Protein AF-A0A9P6NSR3-F1 (afdb_monomer_lite)

pLDDT: mean 84.62, std 8.76, range [47.09, 97.38]

Organism: NCBI:txid708437

Foldseek 3Di:
DDLVVVVVVLVVVLVPPPLPDLSLLVNLVVLVCVQADHQDDPVVVVVLVVVLVVLVVLLVVLVVLLVVCVVVVVDDQWDADPQRATAGPLSNLVSVLSNQLSVLSNVLSVVVVCSSVVNDGCQPSLLSVQLSCLSVLLSLLNVLVNLVVVVVVVVPDHDDPVRNVVVNVVSVCLSCVLNVLLNVLSVLLSVLSVVLCVQVVVLSVVSVVCSVVDDSVPDDSVVNCVSCVSNSVSSVSVVSSVVSVVSNVVSVVVSVVVSVVSVVVSVVVD

Structure (mmCIF, N/CA/C/O backbone):
data_AF-A0A9P6NSR3-F1
#
_entry.id   AF-A0A9P6NSR3-F1
#
loop_
_atom_site.group_PDB
_atom_site.id
_atom_site.type_symbol
_atom_site.label_atom_id
_atom_site.label_alt_id
_atom_site.label_comp_id
_atom_site.label_asym_id
_atom_site.label_entity_id
_atom_site.label_seq_id
_atom_site.pdbx_PDB_ins_code
_atom_site.Cartn_x
_atom_site.Cartn_y
_atom_site.Cartn_z
_atom_site.occupancy
_atom_site.B_iso_or_equiv
_atom_site.auth_seq_id
_atom_site.auth_comp_id
_atom_site.auth_asym_id
_atom_site.auth_atom_id
_atom_site.pdbx_PDB_model_num
ATOM 1 N N . MET A 1 1 ? 16.041 -11.369 -4.787 1.00 47.09 1 MET A N 1
ATOM 2 C CA . MET A 1 1 ? 16.722 -11.229 -6.087 1.00 47.09 1 MET A CA 1
ATOM 3 C C . MET A 1 1 ? 18.090 -10.627 -5.809 1.00 47.09 1 MET A C 1
ATOM 5 O O . MET A 1 1 ? 18.139 -9.583 -5.168 1.00 47.09 1 MET A O 1
ATOM 9 N N . SER A 1 2 ? 19.182 -11.332 -6.115 1.00 52.44 2 SER A N 1
ATOM 10 C CA . SER A 1 2 ? 20.540 -10.844 -5.821 1.00 52.44 2 SER A CA 1
ATOM 11 C C . SER A 1 2 ? 20.976 -9.807 -6.868 1.00 52.44 2 SER A C 1
ATOM 13 O O . SER A 1 2 ? 20.463 -9.785 -7.984 1.00 52.44 2 SER A O 1
ATOM 15 N N . THR A 1 3 ? 21.916 -8.931 -6.512 1.00 54.09 3 THR A N 1
ATOM 16 C CA . THR A 1 3 ? 22.527 -7.899 -7.383 1.00 54.09 3 THR A CA 1
ATOM 17 C C . THR A 1 3 ? 23.068 -8.479 -8.689 1.00 54.09 3 THR A C 1
ATOM 19 O O . THR A 1 3 ? 23.000 -7.837 -9.736 1.00 54.09 3 THR A O 1
ATOM 22 N N . ASN A 1 4 ? 23.591 -9.703 -8.614 1.00 59.94 4 ASN A N 1
ATOM 23 C CA . ASN A 1 4 ? 24.194 -10.397 -9.742 1.00 59.94 4 ASN A CA 1
ATOM 24 C C . ASN A 1 4 ? 23.135 -10.849 -10.756 1.00 59.94 4 ASN A C 1
ATOM 26 O O . ASN A 1 4 ? 23.349 -10.678 -11.947 1.00 59.94 4 ASN A O 1
ATOM 30 N N . ASP A 1 5 ? 21.952 -11.269 -10.303 1.00 67.88 5 ASP A N 1
ATOM 31 C CA . ASP A 1 5 ? 20.871 -11.776 -11.163 1.00 67.88 5 ASP A CA 1
ATOM 32 C C . ASP A 1 5 ? 20.266 -10.677 -12.066 1.00 67.88 5 ASP A C 1
ATOM 34 O O . ASP A 1 5 ? 20.095 -10.855 -13.271 1.00 67.88 5 ASP A O 1
ATOM 38 N N . LEU A 1 6 ? 20.024 -9.470 -11.530 1.00 65.88 6 LEU A N 1
ATOM 39 C CA . LEU A 1 6 ? 19.540 -8.342 -12.346 1.00 65.88 6 LEU A CA 1
ATOM 40 C C . LEU A 1 6 ? 20.601 -7.884 -13.362 1.00 65.88 6 LEU A C 1
ATOM 42 O O . LEU A 1 6 ? 20.291 -7.625 -14.526 1.00 65.88 6 LEU A O 1
ATOM 46 N N . ARG A 1 7 ? 21.862 -7.798 -12.929 1.00 68.25 7 ARG A N 1
ATOM 47 C CA . ARG A 1 7 ? 22.986 -7.418 -13.791 1.00 68.25 7 ARG A CA 1
ATOM 48 C C . ARG A 1 7 ? 23.185 -8.438 -14.915 1.00 68.25 7 ARG A C 1
ATOM 50 O O . ARG A 1 7 ? 23.346 -8.047 -16.068 1.00 68.25 7 ARG A O 1
ATOM 57 N N . GLU A 1 8 ? 23.130 -9.726 -14.602 1.00 75.88 8 GLU A N 1
ATOM 58 C CA . GLU A 1 8 ? 23.233 -10.826 -15.566 1.00 75.88 8 GLU A CA 1
ATOM 59 C C . GLU A 1 8 ? 22.063 -10.845 -16.552 1.00 75.88 8 GLU A C 1
ATOM 61 O O . GLU A 1 8 ? 22.271 -11.098 -17.740 1.00 75.88 8 GLU A O 1
ATOM 66 N N . ARG A 1 9 ? 20.847 -10.488 -16.122 1.00 71.19 9 ARG A N 1
ATOM 67 C CA . ARG A 1 9 ? 19.693 -10.308 -17.021 1.00 71.19 9 ARG A CA 1
ATOM 68 C C . ARG A 1 9 ? 19.894 -9.180 -18.027 1.00 71.19 9 ARG A C 1
ATOM 70 O O . ARG A 1 9 ? 19.634 -9.372 -19.210 1.00 71.19 9 ARG A O 1
ATOM 77 N N . VAL A 1 10 ? 20.397 -8.025 -17.594 1.00 70.12 10 VAL A N 1
ATOM 78 C CA . VAL A 1 10 ? 20.691 -6.912 -18.517 1.00 70.12 10 VAL A CA 1
ATOM 79 C C . VAL A 1 10 ? 21.822 -7.295 -19.479 1.00 70.12 10 VAL A C 1
ATOM 81 O O . VAL A 1 10 ? 21.732 -7.037 -20.677 1.00 70.12 10 VAL A O 1
ATOM 84 N N . ILE A 1 11 ? 22.859 -7.980 -18.985 1.00 74.62 11 ILE A N 1
ATOM 85 C CA . ILE A 1 11 ? 23.977 -8.461 -19.812 1.00 74.62 11 ILE A CA 1
ATOM 86 C C . ILE A 1 11 ? 23.540 -9.509 -20.830 1.00 74.62 11 ILE A C 1
ATOM 88 O O . ILE A 1 11 ? 23.928 -9.418 -21.993 1.00 74.62 11 ILE A O 1
ATOM 92 N N . SER A 1 12 ? 22.738 -10.488 -20.425 1.00 77.12 12 SER A N 1
ATOM 93 C CA . SER A 1 12 ? 22.209 -11.504 -21.338 1.00 77.12 12 SER A CA 1
ATOM 94 C C . SER A 1 12 ? 21.263 -10.896 -22.373 1.00 77.12 12 SER A C 1
ATOM 96 O O . SER A 1 12 ? 21.362 -11.248 -23.544 1.00 77.12 12 SER A O 1
ATOM 98 N N . PHE A 1 13 ? 20.428 -9.925 -21.991 1.00 76.62 13 PHE A N 1
ATOM 99 C CA . PHE A 1 13 ? 19.565 -9.206 -22.928 1.00 76.62 13 PHE A CA 1
ATOM 100 C C . PHE A 1 13 ? 20.374 -8.474 -24.006 1.00 76.62 13 PHE A C 1
ATOM 102 O O . PHE A 1 13 ? 20.151 -8.701 -25.191 1.00 76.62 13 PHE A O 1
ATOM 109 N N . VAL A 1 14 ? 21.367 -7.667 -23.613 1.00 75.94 14 VAL A N 1
ATOM 110 C CA . VAL A 1 14 ? 22.208 -6.900 -24.554 1.00 75.94 14 VAL A CA 1
ATOM 111 C C . VAL A 1 14 ? 23.056 -7.811 -25.449 1.00 75.94 14 VAL A C 1
ATOM 113 O O . VAL A 1 14 ? 23.356 -7.454 -26.588 1.00 75.94 14 VAL A O 1
ATOM 116 N N . LYS A 1 15 ? 23.452 -8.994 -24.962 1.00 76.06 15 LYS A N 1
ATOM 117 C CA . LYS A 1 15 ? 24.182 -9.996 -25.757 1.00 76.06 15 LYS A CA 1
ATOM 118 C C . LYS A 1 15 ? 23.307 -10.705 -26.791 1.00 76.06 15 LYS A C 1
ATOM 120 O O . LYS A 1 15 ? 23.828 -11.088 -27.831 1.00 76.06 15 LYS A O 1
ATOM 125 N N . ASN A 1 16 ? 22.012 -10.848 -26.523 1.00 81.50 16 ASN A N 1
ATOM 126 C CA . ASN A 1 16 ? 21.079 -11.608 -27.358 1.00 81.50 16 ASN A CA 1
ATOM 127 C C . ASN A 1 16 ? 20.204 -10.718 -28.258 1.00 81.50 16 ASN A C 1
ATOM 129 O O . ASN A 1 16 ? 19.174 -11.177 -28.754 1.00 81.50 16 ASN A O 1
ATOM 133 N N . ILE A 1 17 ? 20.574 -9.449 -28.467 1.00 77.62 17 ILE A N 1
ATOM 134 C CA . ILE A 1 17 ? 19.832 -8.571 -29.377 1.00 77.62 17 ILE A CA 1
ATOM 135 C C . ILE A 1 17 ? 20.005 -9.091 -30.816 1.00 77.62 17 ILE A C 1
ATOM 137 O O . ILE A 1 17 ? 21.145 -9.251 -31.261 1.00 77.62 17 ILE A O 1
ATOM 141 N N . PRO A 1 18 ? 18.909 -9.346 -31.559 1.00 73.81 18 PRO A N 1
ATOM 142 C CA . PRO A 1 18 ? 18.999 -9.811 -32.938 1.00 73.81 18 PRO A CA 1
ATOM 143 C C . PRO A 1 18 ? 19.738 -8.788 -33.804 1.00 73.81 18 PRO A C 1
ATOM 145 O O . PRO A 1 18 ? 19.449 -7.594 -33.752 1.00 73.81 18 PRO A O 1
ATOM 148 N N . SER A 1 19 ? 20.681 -9.265 -34.619 1.00 64.94 19 SER A N 1
ATOM 149 C CA . SER A 1 19 ? 21.605 -8.420 -35.392 1.00 64.94 19 SER A CA 1
ATOM 150 C C . SER A 1 19 ? 20.929 -7.541 -36.451 1.00 64.94 19 SER A C 1
ATOM 152 O O . SER A 1 19 ? 21.542 -6.590 -36.926 1.00 64.94 19 SER A O 1
ATOM 154 N N . GLU A 1 20 ? 19.681 -7.850 -36.809 1.00 67.31 20 GLU A N 1
ATOM 155 C CA . GLU A 1 20 ? 18.869 -7.113 -37.786 1.00 67.31 20 GLU A CA 1
ATOM 156 C C . GLU A 1 20 ? 18.097 -5.936 -37.165 1.00 67.31 20 GLU A C 1
ATOM 158 O O . GLU A 1 20 ? 17.656 -5.034 -37.878 1.00 67.31 20 GLU A O 1
ATOM 163 N N . ALA A 1 21 ? 17.928 -5.919 -35.838 1.00 77.06 21 ALA A N 1
ATOM 164 C CA . ALA A 1 21 ? 17.195 -4.872 -35.137 1.00 77.06 21 ALA A CA 1
ATOM 165 C C . ALA A 1 21 ? 18.140 -3.780 -34.627 1.00 77.06 21 ALA A C 1
ATOM 167 O O . ALA A 1 21 ? 19.247 -4.064 -34.178 1.00 77.06 21 ALA A O 1
ATOM 168 N N . ASN A 1 22 ? 17.675 -2.525 -34.621 1.00 82.06 22 ASN A N 1
ATOM 169 C CA . ASN A 1 22 ? 18.434 -1.413 -34.051 1.00 82.06 22 ASN A CA 1
ATOM 170 C C . ASN A 1 22 ? 18.620 -1.620 -32.533 1.00 82.06 22 ASN A C 1
ATOM 172 O O . ASN A 1 22 ? 17.654 -1.493 -31.772 1.00 82.06 22 ASN A O 1
ATOM 176 N N . PRO A 1 23 ? 19.845 -1.897 -32.064 1.00 81.75 23 PRO A N 1
ATOM 177 C CA . PRO A 1 23 ? 20.082 -2.316 -30.694 1.00 81.75 23 PRO A CA 1
ATOM 178 C C . PRO A 1 23 ? 19.933 -1.156 -29.700 1.00 81.75 23 PRO A C 1
ATOM 180 O O . PRO A 1 23 ? 19.570 -1.393 -28.549 1.00 81.75 23 PRO A O 1
ATOM 183 N N . TYR A 1 24 ? 20.101 0.097 -30.137 1.00 82.25 24 TYR A N 1
ATOM 184 C CA . TYR A 1 24 ? 19.824 1.276 -29.313 1.00 82.25 24 TYR A CA 1
ATOM 185 C C . TYR A 1 24 ? 18.322 1.443 -29.067 1.00 82.25 24 TYR A C 1
ATOM 187 O O . TYR A 1 24 ? 17.898 1.608 -27.925 1.00 82.25 24 TYR A O 1
ATOM 195 N N . LEU A 1 25 ? 17.508 1.311 -30.121 1.00 83.12 25 LEU A N 1
ATOM 196 C CA . LEU A 1 25 ? 16.048 1.403 -30.031 1.00 83.12 25 LEU A CA 1
ATOM 197 C C . LEU A 1 25 ? 15.462 0.259 -29.190 1.00 83.12 25 LEU A C 1
ATOM 199 O O . LEU A 1 25 ? 14.602 0.485 -28.341 1.00 83.12 25 LEU A O 1
ATOM 203 N N . VAL A 1 26 ? 15.945 -0.970 -29.400 1.00 84.25 26 VAL A N 1
ATOM 204 C CA . VAL A 1 26 ? 15.508 -2.157 -28.648 1.00 84.25 26 VAL A CA 1
ATOM 205 C C . VAL A 1 26 ? 15.865 -2.028 -27.167 1.00 84.25 26 VAL A C 1
ATOM 207 O O . VAL A 1 26 ? 15.036 -2.327 -26.311 1.00 84.25 26 VAL A O 1
ATOM 210 N N . THR A 1 27 ? 17.059 -1.522 -26.853 1.00 82.00 27 THR A N 1
ATOM 211 C CA . THR A 1 27 ? 17.487 -1.294 -25.466 1.00 82.00 27 THR A CA 1
ATOM 212 C C . THR A 1 27 ? 16.699 -0.160 -24.809 1.00 82.00 27 THR A C 1
ATOM 214 O O . THR A 1 27 ? 16.252 -0.310 -23.673 1.00 82.00 27 THR A O 1
ATOM 217 N N . ALA A 1 28 ? 16.457 0.949 -25.516 1.00 81.62 28 ALA A N 1
ATOM 218 C CA . ALA A 1 28 ? 15.632 2.048 -25.011 1.00 81.62 28 ALA A CA 1
ATOM 219 C C . ALA A 1 28 ? 14.195 1.590 -24.727 1.00 81.62 28 ALA A C 1
ATOM 221 O O . ALA A 1 28 ? 13.637 1.906 -23.675 1.00 81.62 28 ALA A O 1
ATOM 222 N N . LYS A 1 29 ? 13.617 0.791 -25.633 1.00 83.62 29 LYS A N 1
ATOM 223 C CA . LYS A 1 29 ? 12.291 0.197 -25.458 1.00 83.62 29 LYS A CA 1
ATOM 224 C C . LYS A 1 29 ? 12.258 -0.766 -24.274 1.00 83.62 29 LYS A C 1
ATOM 226 O O . LYS A 1 29 ? 11.358 -0.667 -23.455 1.00 83.62 29 LYS A O 1
ATOM 231 N N . PHE A 1 30 ? 13.266 -1.622 -24.124 1.00 81.75 30 PHE A N 1
ATOM 232 C CA . PHE A 1 30 ? 13.375 -2.510 -22.968 1.00 81.75 30 PHE A CA 1
ATOM 233 C C . PHE A 1 30 ? 13.411 -1.734 -21.645 1.00 81.75 30 PHE A C 1
ATOM 235 O O . PHE A 1 30 ? 12.664 -2.065 -20.732 1.00 81.75 30 PHE A O 1
ATOM 242 N N . LEU A 1 31 ? 14.220 -0.674 -21.541 1.00 79.50 31 LEU A N 1
ATOM 243 C CA . LEU A 1 31 ? 14.275 0.163 -20.335 1.00 79.50 31 LEU A CA 1
ATOM 244 C C . LEU A 1 31 ? 12.949 0.888 -20.067 1.00 79.50 31 LEU A C 1
ATOM 246 O O . LEU A 1 31 ? 12.512 0.954 -18.919 1.00 79.50 31 LEU A O 1
ATOM 250 N N . SER A 1 32 ? 12.290 1.377 -21.122 1.00 79.88 32 SER A N 1
ATOM 251 C CA . SER A 1 32 ? 10.944 1.953 -21.041 1.00 79.88 32 SER A CA 1
ATOM 252 C C . SER A 1 32 ? 9.936 0.943 -20.492 1.00 79.88 32 SER A C 1
ATOM 254 O O . SER A 1 32 ? 9.178 1.260 -19.578 1.00 79.88 32 SER A O 1
ATOM 256 N N . ASP A 1 33 ? 9.955 -0.281 -21.018 1.00 78.50 33 ASP A N 1
ATOM 257 C CA . ASP A 1 33 ? 9.039 -1.354 -20.635 1.00 78.50 33 ASP A CA 1
ATOM 258 C C . ASP A 1 33 ? 9.289 -1.838 -19.195 1.00 78.50 33 ASP A C 1
ATOM 260 O O . ASP A 1 33 ? 8.348 -2.258 -18.531 1.00 78.50 33 ASP A O 1
ATOM 264 N N . GLN A 1 34 ? 10.524 -1.753 -18.680 1.00 76.06 34 GLN A N 1
ATOM 265 C CA . GLN A 1 34 ? 10.827 -2.057 -17.270 1.00 76.06 34 GLN A CA 1
ATOM 266 C C . GLN A 1 34 ? 10.366 -0.955 -16.300 1.00 76.06 34 GLN A C 1
ATOM 268 O O . GLN A 1 34 ? 10.081 -1.242 -15.139 1.00 76.06 34 GLN A O 1
ATOM 273 N N . LEU A 1 35 ? 10.318 0.305 -16.749 1.00 73.81 35 LEU A N 1
ATOM 274 C CA . LEU A 1 35 ? 9.813 1.436 -15.958 1.00 73.81 35 LEU A CA 1
ATOM 275 C C . LEU A 1 35 ? 8.282 1.520 -15.961 1.00 73.81 35 LEU A C 1
ATOM 277 O O . LEU A 1 35 ? 7.688 2.066 -15.028 1.00 73.81 35 LEU A O 1
ATOM 281 N N . GLN A 1 36 ? 7.644 1.018 -17.017 1.00 72.19 36 GLN A N 1
ATOM 282 C CA . GLN A 1 36 ? 6.194 0.921 -17.116 1.00 72.19 36 GLN A CA 1
ATOM 283 C C . GLN A 1 36 ? 5.686 -0.333 -16.400 1.00 72.19 36 GLN A C 1
ATOM 285 O O . GLN A 1 36 ? 6.334 -1.376 -16.366 1.00 72.19 36 GLN A O 1
ATOM 290 N N . SER A 1 37 ? 4.492 -0.248 -15.809 1.00 65.62 37 SER A N 1
ATOM 291 C CA . SER A 1 37 ? 3.858 -1.437 -15.237 1.00 65.62 37 SER A CA 1
ATOM 292 C C . SER A 1 37 ? 3.581 -2.465 -16.340 1.00 65.62 37 SER A C 1
ATOM 294 O O . SER A 1 37 ? 3.038 -2.085 -17.382 1.00 65.62 37 SER A O 1
ATOM 296 N N . PRO A 1 38 ? 3.877 -3.760 -16.123 1.00 67.06 38 PRO A N 1
ATOM 297 C CA . PRO A 1 38 ? 3.586 -4.786 -17.112 1.00 67.06 38 PRO A CA 1
ATOM 298 C C . PRO A 1 38 ? 2.084 -4.801 -17.440 1.00 67.06 38 PRO A C 1
ATOM 300 O O . PRO A 1 38 ? 1.249 -4.581 -16.550 1.00 67.06 38 PRO A O 1
ATOM 303 N N . PRO A 1 39 ? 1.704 -5.064 -18.702 1.00 69.12 39 PRO A N 1
ATOM 304 C CA . PRO A 1 39 ? 0.305 -5.073 -19.098 1.00 69.12 39 PRO A CA 1
ATOM 305 C C . PRO A 1 39 ? -0.455 -6.156 -18.327 1.00 69.12 39 PRO A C 1
ATOM 307 O O . PRO A 1 39 ? -0.169 -7.347 -18.433 1.00 69.12 39 PRO A O 1
ATOM 310 N N . LEU A 1 40 ? -1.453 -5.734 -17.547 1.00 75.19 40 LEU A N 1
ATOM 311 C CA . LEU A 1 40 ? -2.296 -6.652 -16.785 1.00 75.19 40 LEU A CA 1
ATOM 312 C C . LEU A 1 40 ? -3.178 -7.497 -17.722 1.00 75.19 40 LEU A C 1
ATOM 314 O O . LEU A 1 40 ? -3.754 -6.963 -18.688 1.00 75.19 40 LEU A O 1
ATOM 318 N N . PRO A 1 41 ? -3.371 -8.794 -17.414 1.00 85.88 41 PRO A N 1
ATOM 319 C CA . PRO A 1 41 ? -4.264 -9.644 -18.186 1.00 85.88 41 PRO A CA 1
ATOM 320 C C . PRO A 1 41 ? -5.699 -9.094 -18.158 1.00 85.88 41 PRO A C 1
ATOM 322 O O . PRO A 1 41 ? -6.112 -8.402 -17.224 1.00 85.88 41 PRO A O 1
ATOM 325 N N . THR A 1 42 ? -6.480 -9.378 -19.202 1.00 85.56 42 THR A N 1
ATOM 326 C CA . THR A 1 42 ? -7.852 -8.857 -19.379 1.00 85.56 42 THR A CA 1
ATOM 327 C C . THR A 1 42 ? -8.761 -9.145 -18.186 1.00 85.56 42 THR A C 1
ATOM 329 O O . THR A 1 42 ? -9.502 -8.258 -17.768 1.00 85.56 42 THR A O 1
ATOM 332 N N . TRP A 1 43 ? -8.673 -10.340 -17.596 1.00 90.38 43 TRP A N 1
ATOM 333 C CA . TRP A 1 43 ? -9.461 -10.710 -16.416 1.00 90.38 43 TRP A CA 1
ATOM 334 C C . TRP A 1 43 ? -9.146 -9.812 -15.211 1.00 90.38 43 TRP A C 1
ATOM 336 O O . TRP A 1 43 ? -10.060 -9.337 -14.545 1.00 90.38 43 TRP A O 1
ATOM 346 N N . SER A 1 44 ? -7.869 -9.491 -14.979 1.00 87.88 44 SER A N 1
ATOM 347 C CA . SER A 1 44 ? -7.443 -8.636 -13.865 1.00 87.88 44 SER A CA 1
ATOM 348 C C . SER A 1 44 ? -7.995 -7.218 -14.019 1.00 87.88 44 SER A C 1
ATOM 350 O O . SER A 1 44 ? -8.411 -6.595 -13.043 1.00 87.88 44 SER A O 1
ATOM 352 N N . ARG A 1 45 ? -8.107 -6.732 -15.262 1.00 85.62 45 ARG A N 1
ATOM 353 C CA . ARG A 1 45 ? -8.730 -5.435 -15.560 1.00 85.62 45 ARG A CA 1
ATOM 354 C C . ARG A 1 45 ? -10.223 -5.418 -15.238 1.00 85.62 45 ARG A C 1
ATOM 356 O O . ARG A 1 45 ? -10.714 -4.415 -14.725 1.00 85.62 45 ARG A O 1
ATOM 363 N N . TRP A 1 46 ? -10.939 -6.504 -15.521 1.00 89.00 46 TRP A N 1
ATOM 364 C CA . TRP A 1 46 ? -12.349 -6.635 -15.147 1.00 89.00 46 TRP A CA 1
ATOM 365 C C . TRP A 1 46 ? -12.534 -6.685 -13.636 1.00 89.00 46 TRP A C 1
ATOM 367 O O . TRP A 1 46 ? -13.379 -5.959 -13.116 1.00 89.00 46 TRP A O 1
ATOM 377 N N . VAL A 1 47 ? -11.695 -7.452 -12.935 1.00 91.62 47 VAL A N 1
ATOM 378 C CA . VAL A 1 47 ? -11.690 -7.492 -11.468 1.00 91.62 47 VAL A CA 1
ATOM 379 C C . VAL A 1 47 ? -11.463 -6.093 -10.900 1.00 91.62 47 VAL A C 1
ATOM 381 O O . VAL A 1 47 ? -12.272 -5.638 -10.106 1.00 91.62 47 VAL A O 1
ATOM 384 N N . ALA A 1 48 ? -10.454 -5.355 -11.373 1.00 89.25 48 ALA A N 1
ATOM 385 C CA . ALA A 1 48 ? -10.177 -3.997 -10.897 1.00 89.25 48 ALA A CA 1
ATOM 386 C C . ALA A 1 48 ? -11.367 -3.035 -11.083 1.00 89.25 48 ALA A C 1
ATOM 388 O O . ALA A 1 48 ? -11.671 -2.249 -10.187 1.00 89.25 48 ALA A O 1
ATOM 389 N N . ARG A 1 49 ? -12.076 -3.112 -12.219 1.00 90.31 49 ARG A N 1
ATOM 390 C CA . ARG A 1 49 ? -13.287 -2.307 -12.472 1.00 90.31 49 ARG A CA 1
ATOM 391 C C . ARG A 1 49 ? -14.448 -2.702 -11.564 1.00 90.31 49 ARG A C 1
ATOM 393 O O . ARG A 1 49 ? -15.149 -1.828 -11.064 1.00 90.31 49 ARG A O 1
ATOM 400 N N . LEU A 1 50 ? -14.641 -4.000 -11.340 1.00 93.56 50 LEU A N 1
ATOM 401 C CA . LEU A 1 50 ? -15.667 -4.506 -10.432 1.00 93.56 50 LEU A CA 1
ATOM 402 C C . LEU A 1 50 ? -15.376 -4.071 -8.987 1.00 93.56 50 LEU A C 1
ATOM 404 O O . LEU A 1 50 ? -16.269 -3.606 -8.286 1.00 93.56 50 LEU A O 1
ATOM 408 N N . T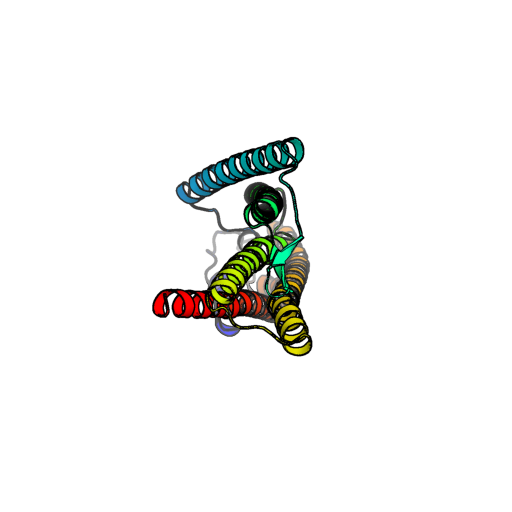HR A 1 51 ? -14.113 -4.150 -8.567 1.00 93.19 51 THR A N 1
ATOM 409 C CA . THR A 1 51 ? -13.648 -3.675 -7.261 1.00 93.19 51 THR A CA 1
ATOM 410 C C . THR A 1 51 ? -13.852 -2.167 -7.105 1.00 93.19 51 THR A C 1
ATOM 412 O O . THR A 1 51 ? -14.331 -1.731 -6.062 1.00 93.19 51 THR A O 1
ATOM 415 N N . LEU A 1 52 ? -13.564 -1.369 -8.142 1.00 93.75 52 LEU A N 1
ATOM 416 C CA . LEU A 1 52 ? -13.838 0.072 -8.145 1.00 93.75 52 LEU A CA 1
ATOM 417 C C . LEU A 1 52 ? -15.326 0.363 -7.923 1.00 93.75 52 LEU A C 1
ATOM 419 O O . LEU A 1 52 ? -15.671 1.181 -7.072 1.00 93.75 52 LEU A O 1
ATOM 423 N N . LEU A 1 53 ? -16.206 -0.329 -8.654 1.00 94.69 53 LEU A N 1
ATOM 424 C CA . LEU A 1 53 ? -17.652 -0.201 -8.473 1.00 94.69 53 LEU A CA 1
ATOM 425 C C . LEU A 1 53 ? -18.067 -0.569 -7.040 1.00 94.69 53 LEU A C 1
ATOM 427 O O . LEU A 1 53 ? -18.852 0.150 -6.427 1.00 94.69 53 LEU A O 1
ATOM 431 N N . GLY A 1 54 ? -17.490 -1.638 -6.485 1.00 95.75 54 GLY A N 1
ATOM 432 C CA . GLY A 1 54 ? -17.687 -2.029 -5.090 1.00 95.75 54 GLY A CA 1
ATOM 433 C C . GLY A 1 54 ? -17.309 -0.922 -4.102 1.00 95.75 54 GLY A C 1
ATOM 434 O O . GLY A 1 54 ? -18.094 -0.618 -3.208 1.00 95.75 54 GLY A O 1
ATOM 435 N N . PHE A 1 55 ? -16.161 -0.260 -4.285 1.00 95.19 55 PHE A N 1
ATOM 436 C CA . PHE A 1 55 ? -15.754 0.868 -3.436 1.00 95.19 55 PHE A CA 1
ATOM 437 C C . PHE A 1 55 ? -16.693 2.069 -3.541 1.00 95.19 55 PHE A C 1
ATOM 439 O O . PHE A 1 55 ? -16.992 2.693 -2.526 1.00 95.19 55 PHE A O 1
ATOM 446 N N . ILE A 1 56 ? -17.203 2.370 -4.736 1.00 95.75 56 ILE A N 1
ATOM 447 C CA . ILE A 1 56 ? -18.190 3.441 -4.930 1.00 95.75 56 ILE A CA 1
ATOM 448 C C . ILE A 1 56 ? -19.479 3.122 -4.161 1.00 95.75 56 ILE A C 1
ATOM 450 O O . ILE A 1 56 ? -19.997 3.973 -3.439 1.00 95.75 56 ILE A O 1
ATOM 454 N N . ILE A 1 57 ? -19.974 1.885 -4.262 1.00 96.50 57 ILE A N 1
ATOM 455 C CA . ILE A 1 57 ? -21.167 1.443 -3.527 1.00 96.50 57 ILE A CA 1
ATOM 456 C C . ILE A 1 57 ? -20.929 1.527 -2.015 1.00 96.50 57 ILE A C 1
ATOM 458 O O . ILE A 1 57 ? -21.747 2.116 -1.308 1.00 96.50 57 ILE A O 1
ATOM 462 N N . MET A 1 58 ? -19.802 1.003 -1.520 1.00 95.25 58 MET A N 1
ATOM 463 C CA . MET A 1 58 ? -19.459 1.056 -0.093 1.00 95.25 58 MET A CA 1
ATOM 464 C C . MET A 1 58 ? -19.350 2.493 0.423 1.00 95.25 58 MET A C 1
ATOM 466 O O . MET A 1 58 ? -19.818 2.777 1.523 1.00 95.25 58 MET A O 1
ATOM 470 N N . PHE A 1 59 ? -18.799 3.414 -0.372 1.00 96.69 59 PHE A N 1
ATOM 471 C CA . PHE A 1 59 ? -18.737 4.833 -0.028 1.00 96.69 59 PHE A CA 1
ATOM 472 C C . PHE A 1 59 ? -20.136 5.424 0.180 1.00 96.69 59 PHE A C 1
ATOM 474 O O . PHE A 1 59 ? -20.409 6.011 1.228 1.00 96.69 59 PHE A O 1
ATOM 481 N N . PHE A 1 60 ? -21.054 5.230 -0.773 1.00 97.38 60 PHE A N 1
ATOM 482 C CA . PHE A 1 60 ? -22.419 5.751 -0.648 1.00 97.38 60 PHE A CA 1
ATOM 483 C C . PHE A 1 60 ? -23.196 5.097 0.497 1.00 97.38 60 PHE A C 1
ATOM 485 O O . PHE A 1 60 ? -23.893 5.796 1.234 1.00 97.38 60 PHE A O 1
ATOM 492 N N . GLN A 1 61 ? -23.045 3.786 0.696 1.00 95.88 61 GLN A N 1
ATOM 493 C CA . GLN A 1 61 ? -23.660 3.073 1.819 1.00 95.88 61 GLN A CA 1
ATOM 494 C C . GLN A 1 61 ? -23.166 3.602 3.169 1.00 95.88 61 GLN A C 1
ATOM 496 O O . GLN A 1 61 ? -23.970 3.826 4.074 1.00 95.88 61 GLN A O 1
ATOM 501 N N . ALA A 1 62 ? -21.862 3.845 3.302 1.00 95.12 62 ALA A N 1
ATOM 502 C CA . ALA A 1 62 ? -21.273 4.377 4.523 1.00 95.12 62 ALA A CA 1
ATOM 503 C C . ALA A 1 62 ? -21.702 5.832 4.787 1.00 95.12 62 ALA A C 1
ATOM 505 O O . ALA A 1 62 ? -22.075 6.163 5.913 1.00 95.12 62 ALA A O 1
ATOM 506 N N . CYS A 1 63 ? -21.742 6.677 3.750 1.00 95.12 63 CYS A N 1
ATOM 507 C CA . CYS A 1 63 ? -22.288 8.035 3.832 1.00 95.12 63 CYS A CA 1
ATOM 508 C C . CYS A 1 63 ? -23.757 8.034 4.273 1.00 95.12 63 CYS A C 1
ATOM 510 O O . CYS A 1 63 ? -24.136 8.802 5.157 1.00 95.12 63 CYS A O 1
ATOM 512 N N . TYR A 1 64 ? -24.578 7.149 3.701 1.00 95.06 64 TYR A N 1
ATOM 513 C CA . TYR A 1 64 ? -25.984 7.011 4.076 1.00 95.06 64 TYR A CA 1
ATOM 514 C C . TYR A 1 64 ? -26.152 6.548 5.530 1.00 95.06 64 TYR A C 1
ATOM 516 O O . TYR A 1 64 ? -26.931 7.138 6.277 1.00 95.06 64 TYR A O 1
ATOM 524 N N . LEU A 1 65 ? -25.383 5.545 5.968 1.00 92.81 65 LEU A N 1
ATOM 525 C CA . LEU A 1 65 ? -25.375 5.089 7.363 1.00 92.81 65 LEU A CA 1
ATOM 526 C C . LEU A 1 65 ? -25.022 6.218 8.336 1.00 92.81 65 LEU A C 1
ATOM 528 O O . LEU A 1 65 ? -25.679 6.372 9.369 1.00 92.81 65 LEU A O 1
ATOM 532 N N . LEU A 1 66 ? -24.005 7.014 8.002 1.00 91.44 66 LEU A N 1
ATOM 533 C CA . LEU A 1 66 ? -23.590 8.153 8.813 1.00 91.44 66 LEU A CA 1
ATOM 534 C C . LEU A 1 66 ? -24.688 9.226 8.858 1.00 91.44 66 LEU A C 1
ATOM 536 O O . LEU A 1 66 ? -25.037 9.697 9.940 1.00 91.44 66 LEU A O 1
ATOM 540 N N . TYR A 1 67 ? -25.282 9.556 7.708 1.00 92.50 67 TYR A N 1
ATOM 541 C CA . TYR A 1 67 ? -26.391 10.506 7.594 1.00 92.50 67 TYR A CA 1
ATOM 542 C C . TYR A 1 67 ? -27.587 10.107 8.467 1.00 92.50 67 TYR A C 1
ATOM 544 O O . TYR A 1 67 ? -28.063 10.913 9.269 1.00 92.50 67 TYR A O 1
ATOM 552 N N . VAL A 1 68 ? -28.036 8.849 8.375 1.00 92.00 68 VAL A N 1
ATOM 553 C CA . VAL A 1 68 ? -29.143 8.336 9.197 1.00 92.00 68 VAL A CA 1
ATOM 554 C C . VAL A 1 68 ? -28.804 8.456 10.682 1.00 92.00 68 VAL A C 1
ATOM 556 O O . VAL A 1 68 ? -29.614 8.972 11.446 1.00 92.00 68 VAL A O 1
ATOM 559 N N . ARG A 1 69 ? -27.595 8.060 11.099 1.00 87.69 69 ARG A N 1
ATOM 560 C CA . ARG A 1 69 ? -27.181 8.106 12.513 1.00 87.69 69 ARG A CA 1
ATOM 561 C C . ARG A 1 69 ? -27.083 9.512 13.089 1.00 87.69 69 ARG A C 1
ATOM 563 O O . ARG A 1 69 ? -27.420 9.706 14.261 1.00 87.69 69 ARG A O 1
ATOM 570 N N . ILE A 1 70 ? -26.621 10.470 12.288 1.00 87.75 70 ILE A N 1
ATOM 571 C CA . ILE A 1 70 ? -26.593 11.887 12.663 1.00 87.75 70 ILE A CA 1
ATOM 572 C C . ILE A 1 70 ? -28.027 12.379 12.876 1.00 87.75 70 ILE A C 1
ATOM 574 O O . ILE A 1 70 ? -28.330 12.948 13.926 1.00 87.75 70 ILE A O 1
ATOM 578 N N . ASN A 1 71 ? -28.932 12.080 11.942 1.00 89.31 71 ASN A N 1
ATOM 579 C CA . ASN A 1 71 ? -30.327 12.516 12.023 1.00 89.31 71 ASN A CA 1
ATOM 580 C C . ASN A 1 71 ? -31.093 11.877 13.184 1.00 89.31 71 ASN A C 1
ATOM 582 O O . ASN A 1 71 ? -31.890 12.544 13.839 1.00 89.31 71 ASN A O 1
ATOM 586 N N . THR A 1 72 ? -30.827 10.609 13.497 1.00 88.25 72 THR A N 1
ATOM 587 C CA . THR A 1 72 ? -31.463 9.917 14.626 1.00 88.25 72 THR A CA 1
ATOM 588 C C . THR A 1 72 ? -30.792 10.215 15.974 1.00 88.25 72 THR A C 1
ATOM 590 O O . THR A 1 72 ? -31.135 9.581 16.967 1.00 88.25 72 THR A O 1
ATOM 593 N N . LYS A 1 73 ? -29.814 11.137 16.038 1.00 79.56 73 LYS A N 1
ATOM 594 C CA . LYS A 1 73 ? -29.036 11.488 17.250 1.00 79.56 73 LYS A CA 1
ATOM 595 C C . LYS A 1 73 ? -28.368 10.290 17.948 1.00 79.56 73 LYS A C 1
ATOM 597 O O . LYS A 1 73 ? -28.037 10.354 19.132 1.00 79.56 73 LYS A O 1
ATOM 602 N N . HIS A 1 74 ? -28.131 9.205 17.211 1.00 74.62 74 HIS A N 1
ATOM 603 C CA . HIS A 1 74 ? -27.463 8.000 17.717 1.00 74.62 74 HIS A CA 1
ATOM 604 C C . HIS A 1 74 ? -25.947 8.029 17.490 1.00 74.62 74 HIS A C 1
ATOM 606 O O . HIS A 1 74 ? -25.256 7.065 17.805 1.00 74.62 74 HIS A O 1
ATOM 612 N N . PHE A 1 75 ? -25.413 9.131 16.965 1.00 73.38 75 PHE A N 1
ATOM 613 C CA . PHE A 1 75 ? -23.985 9.283 16.741 1.00 73.38 75 PHE A CA 1
ATOM 614 C C . PHE A 1 75 ? -23.259 9.684 18.033 1.00 73.38 75 PHE A C 1
ATOM 616 O O . PHE A 1 75 ? -23.365 10.820 18.496 1.00 73.38 75 PHE A O 1
ATOM 623 N N . ARG A 1 76 ? -22.517 8.744 18.627 1.00 76.00 76 ARG A N 1
ATOM 624 C CA . ARG A 1 76 ? -21.628 8.992 19.772 1.00 76.00 76 ARG A CA 1
ATOM 625 C C . ARG A 1 76 ? -20.269 8.369 19.494 1.00 76.00 76 ARG A C 1
ATOM 627 O O . ARG A 1 76 ? -20.118 7.167 19.616 1.00 76.00 76 ARG A O 1
ATOM 634 N N . PHE A 1 77 ? -19.279 9.185 19.150 1.00 72.38 77 PHE A N 1
ATOM 635 C CA . PHE A 1 77 ? -17.935 8.701 18.818 1.00 72.38 77 PHE A CA 1
ATOM 636 C C . PHE A 1 77 ? -17.250 7.948 19.960 1.00 72.38 77 PHE A C 1
ATOM 638 O O . PHE A 1 77 ? -16.732 6.849 19.775 1.00 72.38 77 PHE A O 1
ATOM 645 N N . PHE A 1 78 ? -17.251 8.570 21.138 1.00 81.06 78 PHE A N 1
ATOM 646 C CA . PHE A 1 78 ? -16.595 8.068 22.332 1.00 81.06 78 PHE A CA 1
ATOM 647 C C . PHE A 1 78 ? -17.640 7.898 23.422 1.00 81.06 78 PHE A C 1
ATOM 649 O O . PHE A 1 78 ? -18.418 8.807 23.719 1.00 81.06 78 PHE A O 1
ATOM 656 N N . THR A 1 79 ? -17.645 6.723 24.027 1.00 79.81 79 THR A N 1
ATOM 657 C CA . THR A 1 79 ? -18.444 6.402 25.204 1.00 79.81 79 THR A CA 1
ATOM 658 C C . THR A 1 79 ? -17.536 5.796 26.262 1.00 79.81 79 THR A C 1
ATOM 660 O O . THR A 1 79 ? -16.433 5.349 25.961 1.00 79.81 79 THR A O 1
ATOM 663 N N . TRP A 1 80 ? -17.968 5.822 27.515 1.00 82.06 80 TRP A N 1
ATOM 664 C CA . TRP A 1 80 ? -17.272 5.139 28.598 1.00 82.06 80 TRP A CA 1
ATOM 665 C C . TRP A 1 80 ? -18.113 3.945 29.016 1.00 82.06 80 TRP A C 1
ATOM 667 O O . TRP A 1 80 ? -19.318 4.087 29.230 1.00 82.06 80 TRP A O 1
ATOM 677 N N . ASN A 1 81 ? -17.484 2.780 29.126 1.00 83.06 81 ASN A N 1
ATOM 678 C CA . ASN A 1 81 ? -18.155 1.600 29.657 1.00 83.06 81 ASN A CA 1
ATOM 679 C C . ASN A 1 81 ? -18.323 1.716 31.189 1.00 83.06 81 ASN A C 1
ATOM 681 O O . ASN A 1 81 ? -17.675 2.549 31.827 1.00 83.06 81 ASN A O 1
ATOM 685 N N . SER A 1 82 ? -19.133 0.850 31.803 1.00 79.44 82 SER A N 1
ATOM 686 C CA . SER A 1 82 ? -19.317 0.732 33.261 1.00 79.44 82 SER A CA 1
ATOM 687 C C . SER A 1 82 ? -17.995 0.576 34.023 1.00 79.44 82 SER A C 1
ATOM 689 O O . SER A 1 82 ? -17.850 1.057 35.144 1.00 79.44 82 SER A O 1
ATOM 691 N N . LEU A 1 83 ? -16.995 -0.026 33.377 1.00 80.69 83 LEU A N 1
ATOM 692 C CA . LEU A 1 83 ? -15.639 -0.185 33.892 1.00 80.69 83 LEU A CA 1
ATOM 693 C C . LEU A 1 83 ? -14.749 1.047 33.700 1.00 80.69 83 LEU A C 1
ATOM 695 O O . LEU A 1 83 ? -13.584 1.004 34.066 1.00 80.69 83 LEU A O 1
ATOM 699 N N . GLY A 1 84 ? -15.236 2.150 33.129 1.00 81.69 84 GLY A N 1
ATOM 700 C CA . GLY A 1 84 ? -14.430 3.334 32.805 1.00 81.69 84 GLY A CA 1
ATOM 701 C C . GLY A 1 84 ? -13.372 3.091 31.721 1.00 81.69 84 GLY A C 1
ATOM 702 O O . GLY A 1 84 ? -12.360 3.788 31.690 1.00 81.69 84 GLY A O 1
ATOM 703 N N . LEU A 1 85 ? -13.583 2.093 30.860 1.00 84.69 85 LEU A N 1
ATOM 704 C CA . LEU A 1 85 ? -12.799 1.876 29.643 1.00 84.69 85 LEU A CA 1
ATOM 705 C C . LEU A 1 85 ? -13.381 2.713 28.501 1.00 84.69 85 LEU A C 1
ATOM 707 O O . LEU A 1 85 ? -14.598 2.916 28.443 1.00 84.69 85 LEU A O 1
ATOM 711 N N . LEU A 1 86 ? -12.514 3.196 27.610 1.00 84.81 86 LEU A N 1
ATOM 712 C CA . LEU A 1 86 ? -12.942 3.919 26.416 1.00 84.81 86 LEU A CA 1
ATOM 713 C C . LEU A 1 86 ? -13.694 2.947 25.503 1.00 84.81 86 LEU A C 1
ATOM 715 O O . LEU A 1 86 ? -13.162 1.904 25.172 1.00 84.81 86 LEU A O 1
ATOM 719 N N . GLN A 1 87 ? -14.904 3.255 25.066 1.00 84.38 87 GLN A N 1
ATOM 720 C CA . GLN A 1 87 ? -15.674 2.420 24.149 1.00 84.38 87 GLN A CA 1
ATOM 721 C C . GLN A 1 87 ? -16.043 3.241 22.917 1.00 84.38 87 GLN A C 1
ATOM 723 O O . GLN A 1 87 ? -16.709 4.274 23.009 1.00 84.38 87 GLN A O 1
ATOM 728 N N . LEU A 1 88 ? -15.587 2.776 21.757 1.00 84.62 88 LEU A N 1
ATOM 729 C CA . LEU A 1 88 ? -15.860 3.403 20.471 1.00 84.62 88 LEU A CA 1
ATOM 730 C C . LEU A 1 88 ? -17.165 2.855 19.890 1.00 84.62 88 LEU A C 1
ATOM 732 O O . LEU A 1 88 ? -17.431 1.653 19.964 1.00 84.62 88 LEU A O 1
ATOM 736 N N . ASP A 1 89 ? -17.974 3.727 19.293 1.00 85.69 89 ASP A N 1
ATOM 737 C CA . ASP A 1 89 ? -19.135 3.298 18.512 1.00 85.69 89 ASP A CA 1
ATOM 738 C C . ASP A 1 89 ? -18.661 2.654 17.207 1.00 85.69 89 ASP A C 1
ATOM 740 O O . ASP A 1 89 ? -18.337 3.337 16.234 1.00 85.69 89 ASP A O 1
ATOM 744 N N . VAL A 1 90 ? -18.621 1.320 17.210 1.00 85.88 90 VAL A N 1
ATOM 745 C CA . VAL A 1 90 ? -18.165 0.476 16.095 1.00 85.88 90 VAL A CA 1
ATOM 746 C C . VAL A 1 90 ? -18.822 0.913 14.794 1.00 85.88 90 VAL A C 1
ATOM 748 O O . VAL A 1 90 ? -18.153 1.130 13.796 1.00 85.88 90 VAL A O 1
ATOM 751 N N . SER A 1 91 ? -20.133 1.101 14.775 1.00 86.19 91 SER A N 1
ATOM 752 C CA . SER A 1 91 ? -20.813 1.421 13.523 1.00 86.19 91 SER A CA 1
ATOM 753 C C . SER A 1 91 ? -20.500 2.835 13.018 1.00 86.19 91 SER A C 1
ATOM 755 O O . SER A 1 91 ? -20.409 3.027 11.808 1.00 86.19 91 SER A O 1
ATOM 757 N N . GLY A 1 92 ? -20.319 3.818 13.909 1.00 88.12 92 GLY A N 1
ATOM 758 C CA . GLY A 1 92 ? -19.930 5.182 13.536 1.00 88.12 92 GLY A CA 1
ATOM 759 C C . GLY A 1 92 ? -18.492 5.255 13.021 1.00 88.12 92 GLY A C 1
ATOM 760 O O . GLY A 1 92 ? -18.253 5.747 11.917 1.00 88.12 92 GLY A O 1
ATOM 761 N N . VAL A 1 93 ? -17.545 4.698 13.782 1.00 88.62 93 VAL A N 1
ATOM 762 C CA . VAL A 1 93 ? -16.130 4.637 13.385 1.00 88.62 93 VAL A CA 1
ATOM 763 C C . VAL A 1 93 ? -15.956 3.779 12.131 1.00 88.62 93 VAL A C 1
ATOM 765 O O . VAL A 1 93 ? -15.230 4.166 11.223 1.00 88.62 93 VAL A O 1
ATOM 768 N N . GLY A 1 94 ? -16.689 2.671 12.020 1.00 89.94 94 GLY A N 1
ATOM 769 C CA . GLY A 1 94 ? -16.676 1.802 10.847 1.00 89.94 94 GLY A CA 1
ATOM 770 C C . GLY A 1 94 ? -17.166 2.515 9.594 1.00 89.94 94 GLY A C 1
ATOM 771 O O . GLY A 1 94 ? -16.495 2.461 8.568 1.00 89.94 94 GLY A O 1
ATOM 772 N N . ALA A 1 95 ? -18.283 3.250 9.674 1.00 91.75 95 ALA A N 1
ATOM 773 C CA . ALA A 1 95 ? -18.772 4.055 8.553 1.00 91.75 95 ALA A CA 1
ATOM 774 C C . ALA A 1 95 ? -17.719 5.073 8.087 1.00 91.75 95 ALA A C 1
ATOM 776 O O . ALA A 1 95 ? -17.456 5.190 6.892 1.00 91.75 95 ALA A O 1
ATOM 777 N N . MET A 1 96 ? -17.047 5.757 9.012 1.00 91.81 96 MET A N 1
ATOM 778 C CA . MET A 1 96 ? -15.966 6.676 8.653 1.00 91.81 96 MET A CA 1
ATOM 779 C C . MET A 1 96 ? -14.753 5.982 8.045 1.00 91.81 96 MET A C 1
ATOM 781 O O . MET A 1 96 ? -14.212 6.477 7.059 1.00 91.81 96 MET A O 1
ATOM 785 N N . SER A 1 97 ? -14.329 4.847 8.601 1.00 92.25 97 SER A N 1
ATOM 786 C CA . SER A 1 97 ? -13.228 4.060 8.048 1.00 92.25 97 SER A CA 1
ATOM 787 C C . SER A 1 97 ? -13.555 3.578 6.638 1.00 92.25 97 SER A C 1
ATOM 789 O O . SER A 1 97 ? -12.692 3.641 5.765 1.00 92.25 97 SER A O 1
ATOM 791 N N . TYR A 1 98 ? -14.804 3.180 6.368 1.00 93.81 98 TYR A N 1
ATOM 792 C CA . TYR A 1 98 ? -15.252 2.832 5.019 1.00 93.81 98 TYR A CA 1
ATOM 793 C C . TYR A 1 98 ? -15.247 4.032 4.072 1.00 93.81 98 TYR A C 1
ATOM 795 O O . TYR A 1 98 ? -14.790 3.882 2.940 1.00 93.81 98 TYR A O 1
ATOM 803 N N . ILE A 1 99 ? -15.687 5.215 4.509 1.00 95.62 99 ILE A N 1
ATOM 804 C CA . ILE A 1 99 ? -15.610 6.449 3.706 1.00 95.62 99 ILE A CA 1
ATOM 805 C C . ILE A 1 99 ? -14.148 6.777 3.381 1.00 95.62 99 ILE A C 1
ATOM 807 O O . ILE A 1 99 ? -13.802 6.969 2.212 1.00 95.62 99 ILE A O 1
ATOM 811 N N . ALA A 1 100 ? -13.280 6.799 4.394 1.00 94.62 100 ALA A N 1
ATOM 812 C CA . ALA A 1 100 ? -11.868 7.134 4.247 1.00 94.62 100 ALA A CA 1
ATOM 813 C C . ALA A 1 100 ? -11.145 6.129 3.339 1.00 94.62 100 ALA A C 1
ATOM 815 O O . ALA A 1 100 ? -10.522 6.523 2.352 1.00 94.62 100 ALA A O 1
ATOM 816 N N . TYR A 1 101 ? -11.282 4.828 3.612 1.00 94.38 101 TYR A N 1
ATOM 817 C CA . TYR A 1 101 ? -10.636 3.786 2.818 1.00 94.38 101 TYR A CA 1
ATOM 818 C C . TYR A 1 101 ? -11.162 3.751 1.384 1.00 94.38 101 TYR A C 1
ATOM 820 O O . TYR A 1 101 ? -10.362 3.713 0.454 1.00 94.38 101 TYR A O 1
ATOM 828 N N . SER A 1 102 ? -12.484 3.815 1.184 1.00 95.31 102 SER A N 1
ATOM 829 C CA . SER A 1 102 ? -13.067 3.778 -0.164 1.00 95.31 102 SER A CA 1
ATOM 830 C C . SER A 1 102 ? -12.620 4.980 -0.993 1.00 95.31 102 SER A C 1
ATOM 832 O O . SER A 1 102 ? -12.289 4.810 -2.160 1.00 95.31 102 SER A O 1
ATOM 834 N N . THR A 1 103 ? -12.518 6.172 -0.392 1.00 94.81 103 THR A N 1
ATOM 835 C CA . THR A 1 103 ? -11.995 7.368 -1.075 1.00 94.81 103 THR A CA 1
ATOM 836 C C . THR A 1 103 ? -10.562 7.145 -1.554 1.00 94.81 103 THR A C 1
ATOM 838 O O . THR A 1 103 ? -10.263 7.327 -2.734 1.00 94.81 103 THR A O 1
ATOM 841 N N . VAL A 1 104 ? -9.677 6.689 -0.662 1.00 94.62 104 VAL A N 1
ATOM 842 C CA . VAL A 1 104 ? -8.270 6.430 -1.003 1.0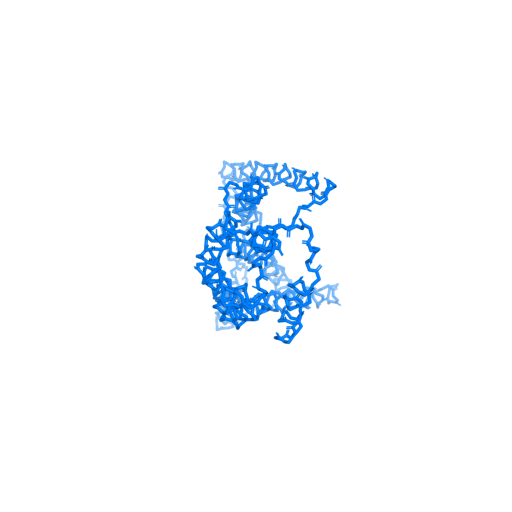0 94.62 104 VAL A CA 1
ATOM 843 C C . VAL A 1 104 ? -8.143 5.302 -2.034 1.00 94.62 104 VAL A C 1
ATOM 845 O O . VAL A 1 104 ? -7.348 5.410 -2.964 1.00 94.62 104 VAL A O 1
ATOM 848 N N . ALA A 1 105 ? -8.946 4.243 -1.922 1.00 93.69 105 ALA A N 1
ATOM 849 C CA . ALA A 1 105 ? -8.938 3.115 -2.850 1.00 93.69 105 ALA A CA 1
ATOM 850 C C . ALA A 1 105 ? -9.449 3.490 -4.252 1.00 93.69 105 ALA A C 1
ATOM 852 O O . ALA A 1 105 ? -8.889 3.032 -5.247 1.00 93.69 105 ALA A O 1
ATOM 853 N N . ILE A 1 106 ? -10.472 4.348 -4.349 1.00 94.12 106 ILE A N 1
ATOM 854 C CA . ILE A 1 106 ? -10.951 4.900 -5.625 1.00 94.12 106 ILE A CA 1
ATOM 855 C C . ILE A 1 106 ? -9.840 5.717 -6.293 1.00 94.12 106 ILE A C 1
ATOM 857 O O . ILE A 1 106 ? -9.579 5.527 -7.480 1.00 94.12 106 ILE A O 1
ATOM 861 N N . ILE A 1 107 ? -9.156 6.578 -5.532 1.00 92.69 107 ILE A N 1
ATOM 862 C CA . ILE A 1 107 ? -8.033 7.387 -6.031 1.00 92.69 107 ILE A CA 1
ATOM 863 C C . ILE A 1 107 ? -6.881 6.487 -6.509 1.00 92.69 107 ILE A C 1
ATOM 865 O O . ILE A 1 107 ? -6.374 6.675 -7.612 1.00 92.69 107 ILE A O 1
ATOM 869 N N . ASP A 1 108 ? -6.503 5.472 -5.727 1.00 91.69 108 ASP A N 1
ATOM 870 C CA . ASP A 1 108 ? -5.469 4.487 -6.084 1.00 91.69 108 ASP A CA 1
ATOM 871 C C . ASP A 1 108 ? -5.799 3.738 -7.382 1.00 91.69 108 ASP A C 1
ATOM 873 O O . ASP A 1 108 ? -4.957 3.631 -8.275 1.00 91.69 108 ASP A O 1
ATOM 877 N N . LEU A 1 109 ? -7.037 3.261 -7.530 1.00 91.06 109 LEU A N 1
ATOM 878 C CA . LEU A 1 109 ? -7.480 2.573 -8.744 1.00 91.06 109 LEU A CA 1
ATOM 879 C C . LEU A 1 109 ? -7.541 3.513 -9.954 1.00 91.06 109 LEU A C 1
ATOM 881 O O . LEU A 1 109 ? -7.198 3.096 -11.063 1.00 91.06 109 LEU A O 1
ATOM 885 N N . ALA A 1 110 ? -7.932 4.774 -9.754 1.00 88.94 110 ALA A N 1
ATOM 886 C CA . ALA A 1 110 ? -7.911 5.787 -10.803 1.00 88.94 110 ALA A CA 1
ATOM 887 C C . ALA A 1 110 ? -6.477 6.068 -11.280 1.00 88.94 110 ALA A C 1
ATOM 889 O O . ALA A 1 110 ? -6.233 6.063 -12.488 1.00 88.94 110 ALA A O 1
ATOM 890 N N . PHE A 1 111 ? -5.516 6.217 -10.360 1.00 89.06 111 PHE A N 1
ATOM 891 C CA . PHE A 1 111 ? -4.099 6.368 -10.708 1.00 89.06 111 PHE A CA 1
ATOM 892 C C . PHE A 1 111 ? -3.541 5.138 -11.426 1.00 89.06 111 PHE A C 1
ATOM 894 O O . PHE A 1 111 ? -2.860 5.269 -12.438 1.00 89.06 111 PHE A O 1
ATOM 901 N N . LYS A 1 112 ? -3.876 3.924 -10.983 1.00 87.38 112 LYS A N 1
ATOM 902 C CA . LYS A 1 112 ? -3.461 2.700 -11.688 1.00 87.38 112 LYS A CA 1
ATOM 903 C C . LYS A 1 112 ? -3.983 2.647 -13.121 1.00 87.38 112 LYS A C 1
ATOM 905 O O . LYS A 1 112 ? -3.279 2.182 -14.016 1.00 87.38 112 LYS A O 1
ATOM 910 N N . GLU A 1 113 ? -5.199 3.129 -13.366 1.00 86.69 113 GLU A N 1
ATOM 911 C CA . GLU A 1 113 ? -5.763 3.201 -14.714 1.00 86.69 113 GLU A CA 1
ATOM 912 C C . GLU A 1 113 ? -5.046 4.246 -15.586 1.00 86.69 113 GLU A C 1
ATOM 914 O O . GLU A 1 113 ? -4.781 3.956 -16.755 1.00 86.69 113 GLU A O 1
ATOM 919 N N . THR A 1 114 ? -4.684 5.419 -15.051 1.00 85.56 114 THR A N 1
ATOM 920 C CA . THR A 1 114 ? -3.925 6.438 -15.805 1.00 85.56 114 THR A CA 1
ATOM 921 C C . THR A 1 114 ? -2.487 6.000 -16.077 1.00 85.56 114 THR A C 1
ATOM 923 O O . THR A 1 114 ? -1.998 6.189 -17.195 1.00 85.56 114 THR A O 1
ATOM 926 N N . ILE A 1 115 ? -1.841 5.332 -15.117 1.00 86.06 115 ILE A N 1
ATOM 927 C CA . ILE A 1 115 ? -0.515 4.718 -15.285 1.00 86.06 115 ILE A CA 1
ATOM 928 C C . ILE A 1 115 ? -0.556 3.656 -16.379 1.00 86.06 115 ILE A C 1
ATOM 930 O O . ILE A 1 115 ? 0.276 3.653 -17.283 1.00 86.06 115 ILE A O 1
ATOM 934 N N . ARG A 1 116 ? -1.579 2.793 -16.378 1.00 81.56 116 ARG A N 1
ATOM 935 C CA . ARG A 1 116 ? -1.735 1.758 -17.411 1.00 81.56 116 ARG A CA 1
ATOM 936 C C . ARG A 1 116 ? -1.951 2.337 -18.811 1.00 81.56 116 ARG A C 1
ATOM 938 O O . ARG A 1 116 ? -1.623 1.685 -19.796 1.00 81.56 116 ARG A O 1
ATOM 945 N N . ARG A 1 117 ? -2.529 3.535 -18.920 1.00 81.50 117 ARG A N 1
ATOM 946 C CA . ARG A 1 117 ? -2.683 4.253 -20.198 1.00 81.50 117 ARG A CA 1
ATOM 947 C C . ARG A 1 117 ? -1.399 4.961 -20.644 1.00 81.50 117 ARG A C 1
ATOM 949 O O . ARG A 1 117 ? -1.414 5.591 -21.695 1.00 81.50 117 ARG A O 1
ATOM 956 N N . GLY A 1 118 ? -0.323 4.890 -19.858 1.00 77.69 118 GLY A N 1
ATOM 957 C CA . GLY A 1 118 ? 0.933 5.594 -20.117 1.00 77.69 118 GLY A CA 1
ATOM 958 C C . GLY A 1 118 ? 0.843 7.106 -19.902 1.00 77.69 118 GLY A C 1
ATOM 959 O O . GLY A 1 118 ? 1.725 7.834 -20.343 1.00 77.69 118 GLY A O 1
ATOM 960 N N . GLN A 1 119 ? -0.223 7.595 -19.257 1.00 77.94 119 GLN A N 1
ATOM 961 C CA . GLN A 1 119 ? -0.436 9.031 -19.043 1.00 77.94 119 GLN A CA 1
ATOM 962 C C . GLN A 1 119 ? 0.335 9.558 -17.831 1.00 77.94 119 GLN A C 1
ATOM 964 O O . GLN A 1 119 ? 0.679 10.733 -17.795 1.00 77.94 119 GLN A O 1
ATOM 969 N N . HIS A 1 120 ? 0.551 8.706 -16.830 1.00 77.19 120 HIS A N 1
ATOM 970 C CA . HIS A 1 120 ? 1.266 9.020 -15.597 1.00 77.19 120 HIS A CA 1
ATOM 971 C C . HIS A 1 120 ? 2.253 7.894 -15.288 1.00 77.19 120 HIS A C 1
ATOM 973 O O . HIS A 1 120 ? 2.095 6.768 -15.756 1.00 77.19 120 HIS A O 1
ATOM 979 N N . ASP A 1 121 ? 3.282 8.193 -14.510 1.00 80.75 121 ASP A N 1
ATOM 980 C CA . ASP A 1 121 ? 4.234 7.199 -14.026 1.00 80.75 121 ASP A CA 1
ATOM 981 C C . ASP A 1 121 ? 3.891 6.735 -12.598 1.00 80.75 121 ASP A C 1
ATOM 983 O O . ASP A 1 121 ? 2.950 7.239 -11.991 1.00 80.75 121 ASP A O 1
ATOM 987 N N . GLN A 1 122 ? 4.644 5.780 -12.041 1.00 82.81 122 GLN A N 1
ATOM 988 C CA . GLN A 1 122 ? 4.317 5.185 -10.733 1.00 82.81 122 GLN A CA 1
ATOM 989 C C . GLN A 1 122 ? 4.703 6.065 -9.528 1.00 82.81 122 GLN A C 1
ATOM 991 O O . GLN A 1 122 ? 4.549 5.639 -8.381 1.00 82.81 122 GLN A O 1
ATOM 996 N N . THR A 1 123 ? 5.200 7.288 -9.752 1.00 84.69 123 THR A N 1
ATOM 997 C CA . THR A 1 123 ? 5.538 8.215 -8.662 1.00 84.69 123 THR A CA 1
ATOM 998 C C . THR A 1 123 ? 4.302 8.509 -7.816 1.00 84.69 123 THR A C 1
ATOM 1000 O O . THR A 1 123 ? 3.253 8.895 -8.324 1.00 84.69 123 THR A O 1
ATOM 1003 N N . GLY A 1 124 ? 4.421 8.333 -6.504 1.00 83.88 124 GLY A N 1
ATOM 1004 C CA . GLY A 1 124 ? 3.343 8.551 -5.540 1.00 83.88 124 GLY A CA 1
ATOM 1005 C C . GLY A 1 124 ? 2.352 7.390 -5.437 1.00 83.88 124 GLY A C 1
ATOM 1006 O O . GLY A 1 124 ? 1.837 7.149 -4.346 1.00 83.88 124 GLY A O 1
ATOM 1007 N N . GLU A 1 125 ? 2.139 6.616 -6.507 1.00 88.19 125 GLU A N 1
ATOM 1008 C CA . GLU A 1 125 ? 1.277 5.426 -6.470 1.00 88.19 125 GLU A CA 1
ATOM 1009 C C . GLU A 1 125 ? 1.840 4.365 -5.526 1.00 88.19 125 GLU A C 1
ATOM 1011 O O . GLU A 1 125 ? 1.095 3.841 -4.705 1.00 88.19 125 GLU A O 1
ATOM 1016 N N . LEU A 1 126 ? 3.157 4.132 -5.540 1.00 87.56 126 LEU A N 1
ATOM 1017 C CA . LEU A 1 126 ? 3.801 3.180 -4.626 1.00 87.56 126 LEU A CA 1
ATOM 1018 C C . LEU A 1 126 ? 3.573 3.543 -3.153 1.00 87.56 126 LEU A C 1
ATOM 1020 O O . LEU A 1 126 ? 3.326 2.669 -2.321 1.00 87.56 126 LEU A O 1
ATOM 1024 N N . PHE A 1 127 ? 3.627 4.838 -2.835 1.00 90.62 127 PHE A N 1
ATOM 1025 C CA . PHE A 1 127 ? 3.349 5.342 -1.493 1.00 90.62 127 PHE A CA 1
ATOM 1026 C C . PHE A 1 127 ? 1.870 5.170 -1.126 1.00 90.62 127 PHE A C 1
ATOM 1028 O O . PHE A 1 127 ? 1.553 4.619 -0.070 1.00 90.62 127 PHE A O 1
ATOM 1035 N N . LEU A 1 128 ? 0.965 5.586 -2.016 1.00 90.81 128 LEU A N 1
ATOM 1036 C CA . LEU A 1 128 ? -0.480 5.497 -1.809 1.00 90.81 128 LEU A CA 1
ATOM 1037 C C . LEU A 1 128 ? -0.943 4.042 -1.642 1.00 90.81 128 LEU A C 1
ATOM 1039 O O . LEU A 1 128 ? -1.719 3.729 -0.736 1.00 90.81 128 LEU A O 1
ATOM 1043 N N . ASN A 1 129 ? -0.422 3.146 -2.481 1.00 88.56 129 ASN A N 1
ATOM 1044 C CA . ASN A 1 129 ? -0.730 1.724 -2.467 1.00 88.56 129 ASN A CA 1
ATOM 1045 C C . ASN A 1 129 ? -0.295 1.059 -1.158 1.00 88.56 129 ASN A C 1
ATOM 1047 O O . ASN A 1 129 ? -0.982 0.153 -0.692 1.00 88.56 129 ASN A O 1
ATOM 1051 N N . GLY A 1 130 ? 0.798 1.527 -0.554 1.00 88.50 130 GLY A N 1
ATOM 1052 C CA . GLY A 1 130 ? 1.218 1.105 0.774 1.00 88.50 130 GLY A CA 1
ATOM 1053 C C . GLY A 1 130 ? 0.326 1.654 1.875 1.00 88.50 130 GLY A C 1
ATOM 1054 O O . GLY A 1 130 ? -0.310 0.897 2.597 1.00 88.50 130 GLY A O 1
ATOM 1055 N N . VAL A 1 131 ? 0.239 2.978 1.983 1.00 90.31 131 VAL A N 1
ATOM 1056 C CA . VAL A 1 131 ? -0.342 3.664 3.149 1.00 90.31 131 VAL A CA 1
ATOM 1057 C C . VAL A 1 131 ? -1.856 3.481 3.276 1.00 90.31 131 VAL A C 1
ATOM 1059 O O . VAL A 1 131 ? -2.378 3.497 4.390 1.00 90.31 131 VAL A O 1
ATOM 1062 N N . LYS A 1 132 ? -2.589 3.239 2.182 1.00 91.62 132 LYS A N 1
ATOM 1063 C CA . LYS A 1 132 ? -4.057 3.088 2.237 1.00 91.62 132 LYS A CA 1
ATOM 1064 C C . LYS A 1 132 ? -4.533 1.994 3.193 1.00 91.62 132 LYS A C 1
ATOM 1066 O O . LYS A 1 132 ? -5.602 2.122 3.788 1.00 91.62 132 LYS A O 1
ATOM 1071 N N . TYR A 1 133 ? -3.752 0.926 3.366 1.00 90.75 133 TYR A N 1
ATOM 1072 C CA . TYR A 1 133 ? -4.138 -0.192 4.226 1.00 90.75 133 TYR A CA 1
ATOM 1073 C C . TYR A 1 133 ? -4.034 0.138 5.715 1.00 90.75 133 TYR A C 1
ATOM 1075 O O . TYR A 1 133 ? -4.647 -0.568 6.508 1.00 90.75 133 TYR A O 1
ATOM 1083 N N . ILE A 1 134 ? -3.350 1.226 6.101 1.00 92.31 134 ILE A N 1
ATOM 1084 C CA . ILE A 1 134 ? -3.331 1.706 7.493 1.00 92.31 134 ILE A CA 1
ATOM 1085 C C . ILE A 1 134 ? -4.761 1.975 7.988 1.00 92.31 134 ILE A C 1
ATOM 1087 O O . ILE A 1 134 ? -5.084 1.647 9.118 1.00 92.31 134 ILE A O 1
ATOM 1091 N N . ILE A 1 135 ? -5.664 2.462 7.130 1.00 92.38 135 ILE A N 1
ATOM 1092 C CA . ILE A 1 135 ? -7.059 2.739 7.521 1.00 92.38 135 ILE A CA 1
ATOM 1093 C C . ILE A 1 135 ? -7.795 1.452 7.927 1.00 92.38 135 ILE A C 1
ATOM 1095 O O . ILE A 1 135 ? -8.489 1.423 8.943 1.00 92.38 135 ILE A O 1
ATOM 1099 N N . ILE A 1 136 ? -7.634 0.375 7.149 1.00 89.75 136 ILE A N 1
ATOM 1100 C CA . ILE A 1 136 ? -8.198 -0.943 7.491 1.00 89.75 136 ILE A CA 1
ATOM 1101 C C . ILE A 1 136 ? -7.544 -1.474 8.765 1.00 89.75 136 ILE A C 1
ATOM 1103 O O . ILE A 1 136 ? -8.208 -2.065 9.611 1.00 89.75 136 ILE A O 1
ATOM 1107 N N . LEU A 1 137 ? -6.240 -1.260 8.885 1.00 89.38 137 LEU A N 1
ATOM 1108 C CA . LEU A 1 137 ? -5.438 -1.725 9.996 1.00 89.38 137 LEU A CA 1
ATOM 1109 C C . LEU A 1 137 ? -5.922 -1.136 11.333 1.00 89.38 137 LEU A C 1
ATOM 1111 O O . LEU A 1 137 ? -6.219 -1.889 12.258 1.00 89.38 137 LEU A O 1
ATOM 1115 N N . GLU A 1 138 ? -6.097 0.186 11.397 1.00 88.88 138 GLU A N 1
ATOM 1116 C CA . GLU A 1 138 ? -6.667 0.883 12.559 1.00 88.88 138 GLU A CA 1
ATOM 1117 C C . GLU A 1 138 ? -8.093 0.410 12.856 1.00 88.88 138 GLU A C 1
ATOM 1119 O O . GLU A 1 138 ? -8.477 0.208 14.008 1.00 88.88 138 GLU A O 1
ATOM 1124 N N . TRP A 1 139 ? -8.889 0.181 11.809 1.00 89.56 139 TRP A N 1
ATOM 1125 C CA . TRP A 1 139 ? -10.257 -0.301 11.963 1.00 89.56 139 TRP A CA 1
ATOM 1126 C C . TRP A 1 139 ? -10.330 -1.676 12.644 1.00 89.56 139 TRP A C 1
ATOM 1128 O O . TRP A 1 139 ? -11.149 -1.879 13.545 1.00 89.56 139 TRP A O 1
ATOM 1138 N N . LEU A 1 140 ? -9.450 -2.608 12.270 1.00 89.12 140 LEU A N 1
ATOM 1139 C CA . LEU A 1 140 ? -9.371 -3.928 12.904 1.00 89.12 140 LEU A CA 1
ATOM 1140 C C . LEU A 1 140 ? -9.034 -3.828 14.399 1.00 89.12 140 LEU A C 1
ATOM 1142 O O . LEU A 1 140 ? -9.591 -4.585 15.197 1.00 89.12 140 LEU A O 1
ATOM 1146 N N . TRP A 1 141 ? -8.193 -2.871 14.796 1.00 87.38 141 TRP A N 1
ATOM 1147 C CA . TRP A 1 141 ? -7.883 -2.634 16.210 1.00 87.38 141 TRP A CA 1
ATOM 1148 C C . TRP A 1 141 ? -9.033 -2.057 16.999 1.00 87.38 141 TRP A C 1
ATOM 1150 O O . TRP A 1 141 ? -9.299 -2.518 18.109 1.00 87.38 141 TRP A O 1
ATOM 1160 N N . VAL A 1 142 ? -9.747 -1.090 16.429 1.00 87.38 142 VAL A N 1
ATOM 1161 C CA . VAL A 1 142 ? -10.955 -0.546 17.054 1.00 87.38 142 VAL A CA 1
ATOM 1162 C C . VAL A 1 142 ? -11.969 -1.661 17.310 1.00 87.38 142 VAL A C 1
ATOM 1164 O O . VAL A 1 142 ? -12.553 -1.730 18.393 1.00 87.38 142 VAL A O 1
ATOM 1167 N N . PHE A 1 143 ? -12.153 -2.565 16.346 1.00 86.94 143 PHE A N 1
ATOM 1168 C CA . PHE A 1 143 ? -13.058 -3.700 16.500 1.00 86.94 143 PHE A CA 1
ATOM 1169 C C . PHE A 1 143 ? -12.614 -4.655 17.617 1.00 86.94 143 PHE A C 1
ATOM 1171 O O . PHE A 1 143 ? -13.412 -4.991 18.496 1.00 86.94 143 PHE A O 1
ATOM 1178 N N . LEU A 1 144 ? -11.336 -5.044 17.619 1.00 87.00 144 LEU A N 1
ATOM 1179 C CA . LEU A 1 144 ? -10.729 -5.866 18.669 1.00 87.00 144 LEU A CA 1
ATOM 1180 C C . LEU A 1 144 ? -10.905 -5.258 20.060 1.00 87.00 144 LEU A C 1
ATOM 1182 O O . LEU A 1 144 ? -11.265 -5.942 21.018 1.00 87.00 144 LEU A O 1
ATOM 1186 N N . TRP A 1 145 ? -10.681 -3.956 20.170 1.00 87.25 145 TRP A N 1
ATOM 1187 C CA . TRP A 1 145 ? -10.799 -3.242 21.426 1.00 87.25 145 TRP A CA 1
ATOM 1188 C C . TRP A 1 145 ? -12.221 -3.248 21.980 1.00 87.25 145 TRP A C 1
ATOM 1190 O O . TRP A 1 145 ? -12.429 -3.498 23.169 1.00 87.25 145 TRP A O 1
ATOM 1200 N N . VAL A 1 146 ? -13.219 -3.014 21.125 1.00 85.94 146 VAL A N 1
ATOM 1201 C CA . VAL A 1 146 ? -14.618 -3.059 21.560 1.00 85.94 146 VAL A CA 1
ATOM 1202 C C . VAL A 1 146 ? -14.989 -4.459 22.045 1.00 85.94 146 VAL A C 1
ATOM 1204 O O . VAL A 1 146 ? -15.666 -4.578 23.067 1.00 85.94 146 VAL A O 1
ATOM 1207 N N . ARG A 1 147 ? -14.494 -5.514 21.388 1.00 84.38 147 ARG A N 1
ATOM 1208 C CA . ARG A 1 147 ? -14.660 -6.899 21.859 1.00 84.38 147 ARG A CA 1
ATOM 1209 C C . ARG A 1 147 ? -14.018 -7.119 23.229 1.00 84.38 147 ARG A C 1
ATOM 1211 O O . ARG A 1 147 ? -14.683 -7.624 24.130 1.00 84.38 147 ARG A O 1
ATOM 1218 N N . ALA A 1 148 ? -12.785 -6.658 23.428 1.00 83.44 148 ALA A N 1
ATOM 1219 C CA . ALA A 1 148 ? -12.108 -6.744 24.723 1.00 83.44 148 ALA A CA 1
ATOM 1220 C C . ALA A 1 148 ? -12.879 -6.003 25.833 1.00 83.44 148 ALA A C 1
ATOM 1222 O O . ALA A 1 148 ? -13.031 -6.517 26.940 1.00 83.44 148 ALA A O 1
ATOM 1223 N N . CYS A 1 149 ? -13.435 -4.825 25.532 1.00 83.00 149 CYS A N 1
ATOM 1224 C CA . CYS A 1 149 ? -14.283 -4.069 26.456 1.00 83.00 149 CYS A CA 1
ATOM 1225 C C . CYS A 1 149 ? -15.583 -4.798 26.815 1.00 83.00 149 CYS A C 1
ATOM 1227 O O . CYS A 1 149 ? -16.020 -4.721 27.965 1.00 83.00 149 CYS A O 1
ATOM 1229 N N . GLN A 1 150 ? -16.203 -5.492 25.858 1.00 82.88 150 GLN A N 1
ATOM 1230 C CA . GLN A 1 150 ? -17.398 -6.306 26.100 1.00 82.88 150 GLN A CA 1
ATOM 1231 C C . GLN A 1 150 ? -17.080 -7.495 27.013 1.00 82.88 150 GLN A C 1
ATOM 1233 O O . GLN A 1 150 ? -17.778 -7.695 28.005 1.00 82.88 150 GLN A O 1
ATOM 1238 N N . LEU A 1 151 ? -15.990 -8.218 26.747 1.00 80.56 151 LEU A N 1
ATOM 1239 C CA . LEU A 1 151 ? -15.544 -9.339 27.579 1.00 80.56 151 LEU A CA 1
ATOM 1240 C C . LEU A 1 151 ? -15.180 -8.891 29.006 1.00 80.56 151 LEU A C 1
ATOM 1242 O O . LEU A 1 151 ? -15.583 -9.508 29.993 1.00 80.56 151 LEU A O 1
ATOM 1246 N N . ALA A 1 152 ? -14.479 -7.762 29.136 1.00 80.56 152 ALA A N 1
ATOM 1247 C CA . ALA A 1 152 ? -14.175 -7.171 30.436 1.00 80.56 152 ALA A CA 1
ATOM 1248 C C . ALA A 1 152 ? -15.457 -6.808 31.208 1.00 80.56 152 ALA A C 1
ATOM 1250 O O . ALA A 1 152 ? -15.555 -7.064 32.404 1.00 80.56 152 ALA A O 1
ATOM 1251 N N . ALA A 1 153 ? -16.475 -6.260 30.536 1.00 79.31 153 ALA A N 1
ATOM 1252 C CA . ALA A 1 153 ? -17.750 -5.931 31.178 1.00 79.31 153 ALA A CA 1
ATOM 1253 C C . ALA A 1 153 ? -18.477 -7.169 31.727 1.00 79.31 153 ALA A C 1
ATOM 1255 O O . ALA A 1 153 ? -19.109 -7.094 32.782 1.00 79.31 153 ALA A O 1
ATOM 1256 N N . LEU A 1 154 ? -18.373 -8.305 31.031 1.00 81.19 154 LEU A N 1
ATOM 1257 C CA . LEU A 1 154 ? -18.988 -9.570 31.440 1.00 81.19 154 LEU A CA 1
ATOM 1258 C C . LEU A 1 154 ? -18.311 -10.190 32.667 1.00 81.19 154 LEU A C 1
ATOM 1260 O O . LEU A 1 154 ? -18.985 -10.819 33.480 1.00 81.19 154 LEU A O 1
ATOM 1264 N N . THR A 1 155 ? -17.009 -9.964 32.858 1.00 77.25 155 THR A N 1
ATOM 1265 C CA . THR A 1 155 ? -16.240 -10.549 33.972 1.00 77.25 155 THR A CA 1
ATOM 1266 C C . THR A 1 155 ? -16.497 -9.887 35.337 1.00 77.25 155 THR A C 1
ATOM 1268 O O . THR A 1 155 ? -15.926 -10.319 36.334 1.00 77.25 155 THR A O 1
ATOM 1271 N N . LYS A 1 156 ? -17.398 -8.890 35.429 1.00 66.62 156 LYS A N 1
ATOM 1272 C CA . LYS A 1 156 ? -17.904 -8.244 36.670 1.00 66.62 156 LYS A CA 1
ATOM 1273 C C . LYS A 1 156 ? -16.841 -7.732 37.668 1.00 66.62 156 LYS A C 1
ATOM 1275 O O . LYS A 1 156 ? -17.191 -7.351 38.783 1.00 66.62 156 LYS A O 1
ATOM 1280 N N . GLY A 1 157 ? -15.564 -7.677 37.294 1.00 69.31 157 GLY A N 1
ATOM 1281 C CA . GLY A 1 157 ? -14.482 -7.184 38.147 1.00 69.31 157 GLY A CA 1
ATOM 1282 C C . GLY A 1 157 ? -14.391 -5.657 38.156 1.00 69.31 157 GLY A C 1
ATOM 1283 O O . GLY A 1 157 ? -14.576 -5.006 37.133 1.00 69.31 157 GLY A O 1
ATOM 1284 N N . THR A 1 158 ? -14.060 -5.056 39.298 1.00 77.69 158 THR A N 1
ATOM 1285 C CA . THR A 1 158 ? -13.768 -3.617 39.378 1.00 77.69 158 THR A CA 1
ATOM 1286 C C . THR A 1 158 ? -12.306 -3.349 39.032 1.00 77.69 158 THR A C 1
ATOM 1288 O O . THR A 1 158 ? -11.410 -3.796 39.747 1.00 77.69 158 THR A O 1
ATOM 1291 N N . LEU A 1 159 ? -12.042 -2.574 37.976 1.00 81.56 159 LEU A N 1
ATOM 1292 C CA . LEU A 1 159 ? -10.685 -2.118 37.670 1.00 81.56 159 LEU A CA 1
ATOM 1293 C C . LEU A 1 159 ? -10.303 -0.881 38.489 1.00 81.56 159 LEU A C 1
ATOM 1295 O O . LEU A 1 159 ? -11.054 0.096 38.575 1.00 81.56 159 LEU A O 1
ATOM 1299 N N . THR A 1 160 ? -9.080 -0.878 39.024 1.00 86.38 160 THR A N 1
ATOM 1300 C CA . THR A 1 160 ? -8.520 0.310 39.680 1.00 86.38 160 THR A CA 1
ATOM 1301 C C . THR A 1 160 ? -8.347 1.461 38.681 1.00 86.38 160 THR A C 1
ATOM 1303 O O . THR A 1 160 ? -8.236 1.263 37.469 1.00 86.38 160 THR A O 1
ATOM 1306 N N . ARG A 1 161 ? -8.294 2.709 39.166 1.00 86.19 161 ARG A N 1
ATOM 1307 C CA . ARG A 1 161 ? -8.043 3.886 38.309 1.00 86.19 161 ARG A CA 1
ATOM 1308 C C . ARG A 1 161 ? -6.717 3.781 37.544 1.00 86.19 161 ARG A C 1
ATOM 1310 O O . ARG A 1 161 ? -6.688 4.127 36.367 1.00 86.19 161 ARG A O 1
ATOM 1317 N N . ALA A 1 162 ? -5.667 3.276 38.193 1.00 86.69 162 ALA A N 1
ATOM 1318 C CA . ALA A 1 162 ? -4.364 3.076 37.567 1.00 86.69 162 ALA A CA 1
ATOM 1319 C C . ALA A 1 162 ? -4.442 2.038 36.438 1.00 86.69 162 ALA A C 1
ATOM 1321 O O . ALA A 1 162 ? -4.027 2.328 35.320 1.00 86.69 162 ALA A O 1
ATOM 1322 N N . SER A 1 163 ? -5.071 0.884 36.689 1.00 85.44 163 SER A N 1
ATOM 1323 C CA . SER A 1 163 ? -5.241 -0.170 35.681 1.00 85.44 163 SER A CA 1
ATOM 1324 C C . SER A 1 163 ? -6.012 0.322 34.453 1.00 85.44 163 SER A C 1
ATOM 1326 O O . SER A 1 163 ? -5.599 0.058 33.332 1.00 85.44 163 SER A O 1
ATOM 1328 N N . ARG A 1 164 ? -7.087 1.101 34.639 1.00 86.00 164 ARG A N 1
ATOM 1329 C CA . ARG A 1 164 ? -7.860 1.681 33.520 1.00 86.00 164 ARG A CA 1
ATOM 1330 C C . ARG A 1 164 ? -7.024 2.618 32.657 1.00 86.00 164 ARG A C 1
ATOM 1332 O O . ARG A 1 164 ? -7.105 2.562 31.434 1.00 86.00 164 ARG A O 1
ATOM 1339 N N . CYS A 1 165 ? -6.223 3.468 33.299 1.00 86.88 165 CYS A N 1
ATOM 1340 C CA . CYS A 1 165 ? -5.328 4.386 32.604 1.00 86.88 165 CYS A CA 1
ATOM 1341 C C . CYS A 1 165 ? -4.296 3.614 31.773 1.00 86.88 165 CYS A C 1
ATOM 1343 O O . CYS A 1 165 ? -4.156 3.868 30.581 1.00 86.88 165 CYS A O 1
ATOM 1345 N N . ILE A 1 166 ? -3.649 2.618 32.387 1.00 88.06 166 ILE A N 1
ATOM 1346 C CA . ILE A 1 166 ? -2.642 1.782 31.729 1.00 88.06 166 ILE A CA 1
ATOM 1347 C C . ILE A 1 166 ? -3.246 1.060 30.524 1.00 88.06 166 ILE A C 1
ATOM 1349 O O . ILE A 1 166 ? -2.703 1.173 29.435 1.00 88.06 166 ILE A O 1
ATOM 1353 N N . ILE A 1 167 ? -4.396 0.395 30.675 1.00 86.69 167 ILE A N 1
ATOM 1354 C CA . ILE A 1 167 ? -5.017 -0.369 29.582 1.00 86.69 167 ILE A CA 1
ATOM 1355 C C . ILE A 1 167 ? -5.411 0.550 28.413 1.00 86.69 167 ILE A C 1
ATOM 1357 O O . ILE A 1 167 ? -5.108 0.231 27.264 1.00 86.69 167 ILE A O 1
ATOM 1361 N N . ASN A 1 168 ? -6.032 1.705 28.683 1.00 87.94 168 ASN A N 1
ATOM 1362 C CA . ASN A 1 168 ? -6.398 2.658 27.628 1.00 87.94 168 ASN A CA 1
ATOM 1363 C C . ASN A 1 168 ? -5.154 3.225 26.909 1.00 87.94 168 ASN A C 1
ATOM 1365 O O . ASN A 1 168 ? -5.168 3.363 25.689 1.00 87.94 168 ASN A O 1
ATOM 1369 N N . ILE A 1 169 ? -4.073 3.541 27.637 1.00 88.88 169 ILE A N 1
ATOM 1370 C CA . ILE A 1 169 ? -2.819 4.038 27.040 1.00 88.88 169 ILE A CA 1
ATOM 1371 C C . ILE A 1 169 ? -2.143 2.944 26.212 1.00 88.88 169 ILE A C 1
ATOM 1373 O O . ILE A 1 169 ? -1.757 3.194 25.071 1.00 88.88 169 ILE A O 1
ATOM 1377 N N . SER A 1 170 ? -2.016 1.734 26.762 1.00 85.88 170 SER A N 1
ATOM 1378 C CA . SER A 1 170 ? -1.422 0.590 26.070 1.00 85.88 170 SER A CA 1
ATOM 1379 C C . SER A 1 170 ? -2.136 0.308 24.756 1.00 85.88 170 SER A C 1
ATOM 1381 O O . SER A 1 170 ? -1.468 0.093 23.752 1.00 85.88 170 SER A O 1
ATOM 1383 N N . LEU A 1 171 ? -3.467 0.395 24.727 1.00 81.44 171 LEU A N 1
ATOM 1384 C CA . LEU A 1 171 ? -4.226 0.255 23.491 1.00 81.44 171 LEU A CA 1
ATOM 1385 C C . LEU A 1 171 ? -3.834 1.302 22.447 1.00 81.44 171 LEU A C 1
ATOM 1387 O O . LEU A 1 171 ? -3.550 0.947 21.308 1.00 81.44 171 LEU A O 1
ATOM 1391 N N . VAL A 1 172 ? -3.846 2.587 22.812 1.00 85.25 172 VAL A N 1
ATOM 1392 C CA . VAL A 1 172 ? -3.537 3.665 21.861 1.00 85.25 172 VAL A CA 1
ATOM 1393 C C . VAL A 1 172 ? -2.121 3.489 21.311 1.00 85.25 172 VAL A C 1
ATOM 1395 O O . VAL A 1 172 ? -1.909 3.615 20.108 1.00 85.25 172 VAL A O 1
ATOM 1398 N N . LEU A 1 173 ? -1.164 3.110 22.160 1.00 88.06 173 LEU A N 1
ATOM 1399 C CA . LEU A 1 173 ? 0.198 2.801 21.730 1.00 88.06 173 LEU A CA 1
ATOM 1400 C C . LEU A 1 173 ? 0.247 1.582 20.794 1.00 88.06 173 LEU A C 1
ATOM 1402 O O . LEU A 1 173 ? 0.917 1.639 19.767 1.00 88.06 173 LEU A O 1
ATOM 1406 N N . MET A 1 174 ? -0.490 0.509 21.098 1.00 84.62 174 MET A N 1
ATOM 1407 C CA . MET A 1 174 ? -0.568 -0.697 20.260 1.00 84.62 174 MET A CA 1
ATOM 1408 C C . MET A 1 174 ? -1.336 -0.491 18.947 1.00 84.62 174 MET A C 1
ATOM 1410 O O . MET A 1 174 ? -1.099 -1.236 18.002 1.00 84.62 174 MET A O 1
ATOM 1414 N N . SER A 1 175 ? -2.208 0.512 18.852 1.00 85.56 175 SER A N 1
ATOM 1415 C CA . SER A 1 175 ? -2.826 0.909 17.580 1.00 85.56 175 SER A CA 1
ATOM 1416 C C . SER A 1 175 ? -1.849 1.729 16.742 1.00 85.56 175 SER A C 1
ATOM 1418 O O . SER A 1 175 ? -1.683 1.464 15.562 1.00 85.56 175 SER A O 1
ATOM 1420 N N . LEU A 1 176 ? -1.133 2.678 17.361 1.00 89.56 176 LEU A N 1
ATOM 1421 C CA . LEU A 1 176 ? -0.300 3.653 16.647 1.00 89.56 176 LEU A CA 1
ATOM 1422 C C . LEU A 1 176 ? 1.115 3.168 16.300 1.00 89.56 176 LEU A C 1
ATOM 1424 O O . LEU A 1 176 ? 1.714 3.694 15.363 1.00 89.56 176 LEU A O 1
ATOM 1428 N N . TRP A 1 177 ? 1.669 2.169 16.996 1.00 88.44 177 TRP A N 1
ATOM 1429 C CA . TRP A 1 177 ? 3.052 1.721 16.759 1.00 88.44 177 TRP A CA 1
ATOM 1430 C C . TRP A 1 177 ? 3.383 1.171 15.352 1.00 88.44 177 TRP A C 1
ATOM 1432 O O . TRP A 1 177 ? 4.545 1.325 14.966 1.00 88.44 177 TRP A O 1
ATOM 1442 N N . PRO A 1 178 ? 2.476 0.563 14.548 1.00 88.38 178 PRO A N 1
ATOM 1443 C CA . PRO A 1 178 ? 2.840 0.075 13.218 1.00 88.38 178 PRO A CA 1
ATOM 1444 C C . PRO A 1 178 ? 2.852 1.206 12.180 1.00 88.38 178 PRO A C 1
ATOM 1446 O O . PRO A 1 178 ? 3.428 1.042 11.106 1.00 88.38 178 PRO A O 1
ATOM 1449 N N . ILE A 1 179 ? 2.220 2.351 12.470 1.00 91.38 179 ILE A N 1
ATOM 1450 C CA . ILE A 1 179 ? 2.041 3.435 11.501 1.00 91.38 179 ILE A CA 1
ATOM 1451 C C . ILE A 1 179 ? 3.404 4.016 11.095 1.00 91.38 179 ILE A C 1
ATOM 1453 O O . ILE A 1 179 ? 3.661 4.081 9.889 1.00 91.38 179 ILE A O 1
ATOM 1457 N N . PRO A 1 180 ? 4.314 4.388 12.026 1.00 93.62 180 PRO A N 1
ATOM 1458 C CA . PRO A 1 180 ? 5.614 4.944 11.660 1.00 93.62 180 PRO A CA 1
ATOM 1459 C C . PRO A 1 180 ? 6.475 4.044 10.759 1.00 93.62 180 PRO A C 1
ATOM 1461 O O . PRO A 1 180 ? 6.925 4.553 9.730 1.00 93.62 180 PRO A O 1
ATOM 1464 N N . PRO A 1 181 ? 6.716 2.745 11.059 1.00 93.31 181 PRO A N 1
ATOM 1465 C CA . PRO A 1 181 ? 7.565 1.912 10.207 1.00 93.31 181 PRO A CA 1
ATOM 1466 C C . PRO A 1 181 ? 6.960 1.691 8.819 1.00 93.31 181 PRO A C 1
ATOM 1468 O O . PRO A 1 181 ? 7.689 1.750 7.829 1.00 93.31 181 PRO A O 1
ATOM 1471 N N . ILE A 1 182 ? 5.636 1.517 8.721 1.00 93.88 182 ILE A N 1
ATOM 1472 C CA . ILE A 1 182 ? 4.939 1.385 7.435 1.00 93.88 182 ILE A CA 1
ATOM 1473 C C . ILE A 1 182 ? 5.089 2.675 6.628 1.00 93.88 182 ILE A C 1
ATOM 1475 O O . ILE A 1 182 ? 5.556 2.648 5.489 1.00 93.88 182 ILE A O 1
ATOM 1479 N N . PHE A 1 183 ? 4.723 3.814 7.215 1.00 94.25 183 PHE A N 1
ATOM 1480 C CA . PHE A 1 183 ? 4.776 5.102 6.533 1.00 94.25 183 PHE A CA 1
ATOM 1481 C C . PHE A 1 183 ? 6.198 5.423 6.064 1.00 94.25 183 PHE A C 1
ATOM 1483 O O . PHE A 1 183 ? 6.409 5.754 4.898 1.00 94.25 183 PHE A O 1
ATOM 1490 N N . TRP A 1 184 ? 7.188 5.251 6.942 1.00 95.88 184 TRP A N 1
ATOM 1491 C CA . TRP A 1 184 ? 8.598 5.463 6.623 1.00 95.88 184 TRP A CA 1
ATOM 1492 C C . TRP A 1 184 ? 9.075 4.568 5.474 1.00 95.88 184 TRP A C 1
ATOM 1494 O O . TRP A 1 184 ? 9.700 5.065 4.534 1.00 95.88 184 TRP A O 1
ATOM 1504 N N . ALA A 1 185 ? 8.740 3.276 5.507 1.00 95.56 185 ALA A N 1
ATOM 1505 C CA . ALA A 1 185 ? 9.127 2.326 4.471 1.00 95.56 185 ALA A CA 1
ATOM 1506 C C . ALA A 1 185 ? 8.562 2.716 3.096 1.00 95.56 185 ALA A C 1
ATOM 1508 O O . ALA A 1 185 ? 9.299 2.735 2.112 1.00 95.56 185 ALA A O 1
ATOM 1509 N N . TYR A 1 186 ? 7.286 3.100 3.016 1.00 94.75 186 TYR A N 1
ATOM 1510 C CA . TYR A 1 186 ? 6.661 3.482 1.745 1.00 94.75 186 TYR A CA 1
ATOM 1511 C C . TYR A 1 186 ? 7.097 4.864 1.235 1.00 94.75 186 TYR A C 1
ATOM 1513 O O . TYR A 1 186 ? 7.199 5.057 0.022 1.00 94.75 186 TYR A O 1
ATOM 1521 N N . VAL A 1 187 ? 7.432 5.809 2.124 1.00 95.31 187 VAL A N 1
ATOM 1522 C CA . VAL A 1 187 ? 8.085 7.072 1.729 1.00 95.31 187 VAL A CA 1
ATOM 1523 C C . VAL A 1 187 ? 9.456 6.793 1.120 1.00 95.31 187 VAL A C 1
ATOM 1525 O O . VAL A 1 187 ? 9.774 7.314 0.049 1.00 95.31 187 VAL A O 1
ATOM 1528 N N . LYS A 1 188 ? 10.264 5.946 1.768 1.00 95.81 188 LYS A N 1
ATOM 1529 C CA . LYS A 1 188 ? 11.589 5.573 1.263 1.00 95.81 188 LYS A CA 1
ATOM 1530 C C . LYS A 1 188 ? 11.509 4.804 -0.047 1.00 95.81 188 LYS A C 1
ATOM 1532 O O . LYS A 1 188 ? 12.220 5.158 -0.979 1.00 95.81 188 LYS A O 1
ATOM 1537 N N . LEU A 1 189 ? 10.584 3.855 -0.170 1.00 94.44 189 LEU A N 1
ATOM 1538 C CA . LEU A 1 189 ? 10.310 3.152 -1.425 1.00 94.44 189 LEU A CA 1
ATOM 1539 C C . LEU A 1 189 ? 10.029 4.125 -2.578 1.00 94.44 189 LEU A C 1
ATOM 1541 O O . LEU A 1 189 ? 10.617 3.999 -3.650 1.00 94.44 189 LEU A O 1
ATOM 1545 N N . ASN A 1 190 ? 9.155 5.109 -2.355 1.00 94.19 190 ASN A N 1
ATOM 1546 C CA . ASN A 1 190 ? 8.825 6.098 -3.376 1.00 94.19 190 ASN A CA 1
ATOM 1547 C C . ASN A 1 190 ? 10.027 6.992 -3.729 1.00 94.19 190 ASN A C 1
ATOM 1549 O O . ASN A 1 190 ? 10.237 7.301 -4.898 1.00 94.19 190 ASN A O 1
ATOM 1553 N N . SER A 1 191 ? 10.840 7.368 -2.739 1.00 94.25 191 SER A N 1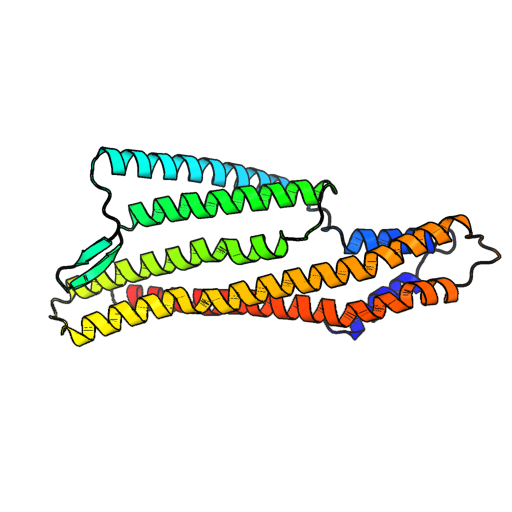
ATOM 1554 C CA . SER A 1 191 ? 12.080 8.123 -2.963 1.00 94.25 191 SER A CA 1
ATOM 1555 C C . SER A 1 191 ? 13.077 7.345 -3.826 1.00 94.25 191 SER A C 1
ATOM 1557 O O . SER A 1 191 ? 13.617 7.897 -4.780 1.00 94.25 191 SER A O 1
ATOM 1559 N N . GLU A 1 192 ? 13.299 6.061 -3.531 1.00 93.44 192 GLU A N 1
ATOM 1560 C CA . GLU A 1 192 ? 14.188 5.206 -4.329 1.00 93.44 192 GLU A CA 1
ATOM 1561 C C . GLU A 1 192 ? 13.665 5.039 -5.761 1.00 93.44 192 GLU A C 1
ATOM 1563 O O . GLU A 1 192 ? 14.441 5.109 -6.713 1.00 93.44 192 GLU A O 1
ATOM 1568 N N . TYR A 1 193 ? 12.347 4.897 -5.942 1.00 91.56 193 TYR A N 1
ATOM 1569 C CA . TYR A 1 193 ? 11.735 4.847 -7.273 1.00 91.56 193 TYR A CA 1
ATOM 1570 C C . TYR A 1 193 ? 12.000 6.120 -8.088 1.00 91.56 193 TYR A C 1
ATOM 1572 O O . TYR A 1 193 ? 12.368 6.033 -9.261 1.00 91.56 193 TYR A O 1
ATOM 1580 N N . ILE A 1 194 ? 11.866 7.299 -7.471 1.00 91.62 194 ILE A N 1
ATOM 1581 C CA . ILE A 1 194 ? 12.164 8.579 -8.128 1.00 91.62 194 ILE A CA 1
ATOM 1582 C C . ILE A 1 194 ? 13.635 8.621 -8.567 1.00 91.62 194 ILE A C 1
ATOM 1584 O O . ILE A 1 194 ? 13.912 8.928 -9.725 1.00 91.62 194 ILE A O 1
A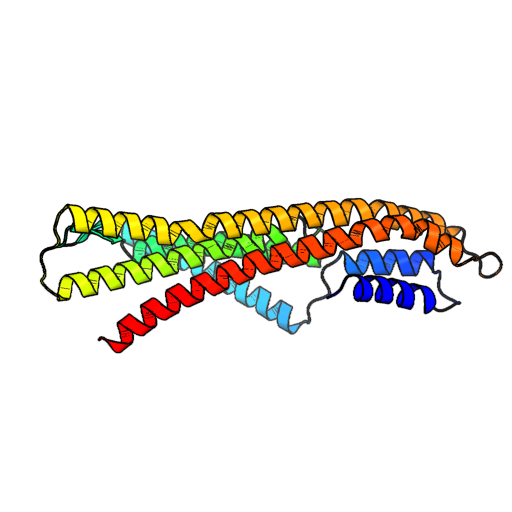TOM 1588 N N . HIS A 1 195 ? 14.575 8.218 -7.705 1.00 91.31 195 HIS A N 1
ATOM 1589 C CA . HIS A 1 195 ? 16.000 8.163 -8.059 1.00 91.31 195 HIS A CA 1
ATOM 1590 C C . HIS A 1 195 ? 16.298 7.200 -9.216 1.00 91.31 195 HIS A C 1
ATOM 1592 O O . HIS A 1 195 ? 17.058 7.538 -10.129 1.00 91.31 195 HIS A O 1
ATOM 1598 N N . ILE A 1 196 ? 15.681 6.015 -9.209 1.00 89.69 196 ILE A N 1
ATOM 1599 C CA . ILE A 1 196 ? 15.787 5.029 -10.295 1.00 89.69 196 ILE A CA 1
ATOM 1600 C C . ILE A 1 196 ? 15.312 5.649 -11.612 1.00 89.69 196 ILE A C 1
ATOM 1602 O O . ILE A 1 196 ? 16.024 5.618 -12.619 1.00 89.69 196 ILE A O 1
ATOM 1606 N N . LYS A 1 197 ? 14.124 6.255 -11.596 1.00 89.00 197 LYS A N 1
ATOM 1607 C CA . LYS A 1 197 ? 13.495 6.885 -12.759 1.00 89.00 197 LYS A CA 1
ATOM 1608 C C . LYS A 1 197 ? 14.345 8.023 -13.321 1.00 89.00 197 LYS A C 1
ATOM 1610 O O . LYS A 1 197 ? 14.590 8.057 -14.527 1.00 89.00 197 LYS A O 1
ATOM 1615 N N . ASP A 1 198 ? 14.810 8.927 -12.467 1.00 90.31 198 ASP A N 1
ATOM 1616 C CA . ASP A 1 198 ? 15.593 10.092 -12.884 1.00 90.31 198 ASP A CA 1
ATOM 1617 C C . ASP A 1 198 ? 16.975 9.703 -13.422 1.00 90.31 198 ASP A C 1
ATOM 1619 O O . ASP A 1 198 ? 17.511 10.394 -14.285 1.00 90.31 198 ASP A O 1
ATOM 1623 N N . THR A 1 199 ? 17.514 8.554 -13.003 1.00 88.56 199 THR A N 1
ATOM 1624 C CA . THR A 1 199 ? 18.770 8.015 -13.546 1.00 88.56 199 THR A CA 1
ATOM 1625 C C . THR A 1 199 ? 18.576 7.309 -14.892 1.00 88.56 199 THR A C 1
ATOM 1627 O O . THR A 1 199 ? 19.427 7.423 -15.770 1.00 88.56 199 THR A O 1
ATOM 1630 N N . ILE A 1 200 ? 17.470 6.583 -15.093 1.00 87.25 200 ILE A N 1
ATOM 1631 C CA . ILE A 1 200 ? 17.232 5.819 -16.334 1.00 87.25 200 ILE A CA 1
ATOM 1632 C C . ILE A 1 200 ? 16.751 6.716 -17.487 1.00 87.25 200 ILE A C 1
ATOM 1634 O O . ILE A 1 200 ? 17.136 6.499 -18.636 1.00 87.25 200 ILE A O 1
ATOM 1638 N N . LYS A 1 201 ? 15.943 7.746 -17.209 1.00 88.19 201 LYS A N 1
ATOM 1639 C CA . LYS A 1 201 ? 15.435 8.688 -18.225 1.00 88.19 201 LYS A CA 1
ATOM 1640 C C . LYS A 1 201 ? 16.501 9.275 -19.169 1.00 88.19 201 LYS A C 1
ATOM 1642 O O . LYS A 1 201 ? 16.283 9.208 -20.380 1.00 88.19 201 LYS A O 1
ATOM 1647 N N . PRO A 1 202 ? 17.625 9.846 -18.690 1.00 89.44 202 PRO A N 1
ATOM 1648 C CA . PRO A 1 202 ? 18.647 10.402 -19.578 1.00 89.44 202 PRO A CA 1
ATOM 1649 C C . PRO A 1 202 ? 19.310 9.320 -20.437 1.00 89.44 202 PRO A C 1
ATOM 1651 O O . PRO A 1 202 ? 19.540 9.543 -21.620 1.00 89.44 202 PRO A O 1
ATOM 1654 N N . ILE A 1 203 ? 19.514 8.119 -19.891 1.00 87.50 203 ILE A N 1
ATOM 1655 C CA . ILE A 1 203 ? 20.076 6.974 -20.626 1.00 87.50 203 ILE A CA 1
ATOM 1656 C C . ILE A 1 203 ? 19.157 6.586 -21.788 1.00 87.50 203 ILE A C 1
ATOM 1658 O O . ILE A 1 203 ? 19.610 6.364 -22.908 1.00 87.50 203 ILE A O 1
ATOM 1662 N N . MET A 1 204 ? 17.843 6.544 -21.552 1.00 86.19 204 MET A N 1
ATOM 1663 C CA . MET A 1 204 ? 16.864 6.289 -22.611 1.00 86.19 204 MET A CA 1
ATOM 1664 C C . MET A 1 204 ? 16.879 7.372 -23.695 1.00 86.19 204 MET A C 1
ATOM 1666 O O . MET A 1 204 ? 16.729 7.051 -24.877 1.00 86.19 204 MET A O 1
ATOM 1670 N N . ALA A 1 205 ? 17.062 8.638 -23.312 1.00 88.06 205 ALA A N 1
ATOM 1671 C CA . ALA A 1 205 ? 17.172 9.742 -24.259 1.00 88.06 205 ALA A CA 1
ATOM 1672 C C . ALA A 1 205 ? 18.440 9.617 -25.118 1.00 88.06 205 ALA A C 1
ATOM 1674 O O . ALA A 1 205 ? 18.350 9.717 -26.339 1.00 88.06 205 ALA A O 1
ATOM 1675 N N . GLU A 1 206 ? 19.591 9.307 -24.516 1.00 87.81 206 GLU A N 1
ATOM 1676 C CA . GLU A 1 206 ? 20.849 9.078 -25.240 1.00 87.81 206 GLU A CA 1
ATOM 1677 C C . GLU A 1 206 ? 20.765 7.884 -26.195 1.00 87.81 206 GLU A C 1
ATOM 1679 O O . GLU A 1 206 ? 21.171 7.990 -27.351 1.00 87.81 206 GLU A O 1
ATOM 1684 N N . LEU A 1 207 ? 20.167 6.767 -25.767 1.00 85.88 207 LEU A N 1
ATOM 1685 C CA . LEU A 1 207 ? 19.920 5.617 -26.644 1.00 85.88 207 LEU A CA 1
ATOM 1686 C C . LEU A 1 207 ? 19.002 5.989 -27.818 1.00 85.88 207 LEU A C 1
ATOM 1688 O O . LEU A 1 207 ? 19.240 5.572 -28.949 1.00 85.88 207 LEU A O 1
ATOM 1692 N N . SER A 1 208 ? 17.974 6.801 -27.572 1.00 87.06 208 SER A N 1
ATOM 1693 C CA . SER A 1 208 ? 17.059 7.260 -28.624 1.00 87.06 208 SER A CA 1
ATOM 1694 C C . SER A 1 208 ? 17.744 8.217 -29.606 1.00 87.06 208 SER A C 1
ATOM 1696 O O . SER A 1 208 ? 17.483 8.144 -30.803 1.00 87.06 208 SER A O 1
ATOM 1698 N N . LEU A 1 209 ? 18.659 9.066 -29.126 1.00 88.19 209 LEU A N 1
ATOM 1699 C CA . LEU A 1 209 ? 19.477 9.961 -29.953 1.00 88.19 209 LEU A CA 1
ATOM 1700 C C . LEU A 1 209 ? 20.554 9.215 -30.752 1.00 88.19 209 LEU A C 1
ATOM 1702 O O . LEU A 1 209 ? 20.887 9.631 -31.857 1.00 88.19 209 LEU A O 1
ATOM 1706 N N . ALA A 1 210 ? 21.082 8.110 -30.221 1.00 84.94 210 ALA A N 1
ATOM 1707 C CA . ALA A 1 210 ? 22.041 7.247 -30.908 1.00 84.94 210 ALA A CA 1
ATOM 1708 C C . ALA A 1 210 ? 21.375 6.281 -31.906 1.00 84.94 210 ALA A C 1
ATOM 1710 O O . ALA A 1 210 ? 22.047 5.710 -32.761 1.00 84.94 210 ALA A O 1
ATOM 1711 N N . ALA A 1 211 ? 20.055 6.088 -31.833 1.00 85.19 211 ALA A N 1
ATOM 1712 C CA . ALA A 1 211 ? 19.351 5.165 -32.718 1.00 85.19 211 ALA A CA 1
ATOM 1713 C C . ALA A 1 211 ? 19.483 5.516 -34.220 1.00 85.19 211 ALA A C 1
ATOM 1715 O O . ALA A 1 211 ? 19.753 4.596 -34.994 1.00 85.19 211 ALA A O 1
ATOM 1716 N N . PRO A 1 212 ? 19.361 6.781 -34.674 1.00 85.06 212 PRO A N 1
ATOM 1717 C CA . PRO A 1 212 ? 19.469 7.129 -36.095 1.00 85.06 212 PRO A CA 1
ATOM 1718 C C . PRO A 1 212 ? 20.863 6.924 -36.702 1.00 85.06 212 PRO A C 1
ATOM 1720 O O . PRO A 1 212 ? 20.971 6.777 -37.915 1.00 85.06 212 PRO A O 1
ATOM 1723 N N . SER A 1 213 ? 21.930 6.905 -35.892 1.00 81.38 213 SER A N 1
ATOM 1724 C CA . SER A 1 213 ? 23.309 6.705 -36.370 1.00 81.38 213 SER A CA 1
ATOM 1725 C C . SER A 1 213 ? 23.694 5.229 -36.521 1.00 81.38 213 SER A C 1
ATOM 1727 O O . SER A 1 213 ? 24.808 4.911 -36.943 1.00 81.38 213 SER A O 1
ATOM 1729 N N . TYR A 1 214 ? 22.780 4.308 -36.201 1.00 79.38 214 TYR A N 1
ATOM 1730 C CA . TYR A 1 214 ? 23.005 2.879 -36.353 1.00 79.38 214 TYR A CA 1
ATOM 1731 C C . TYR A 1 214 ? 23.126 2.481 -37.828 1.00 79.38 214 TYR A C 1
ATOM 1733 O O . TYR A 1 214 ? 22.241 2.722 -38.645 1.00 79.38 214 TYR A O 1
ATOM 1741 N N . THR A 1 215 ? 24.213 1.793 -38.163 1.00 76.44 215 THR A N 1
ATOM 1742 C CA . THR A 1 215 ? 24.369 1.063 -39.422 1.00 76.44 215 THR A CA 1
ATOM 1743 C C . THR A 1 215 ? 25.002 -0.287 -39.108 1.00 76.44 215 THR A C 1
ATOM 1745 O O . THR A 1 215 ? 25.950 -0.365 -38.327 1.00 76.44 215 THR A O 1
ATOM 1748 N N . THR A 1 216 ? 24.522 -1.360 -39.740 1.00 74.56 216 THR A N 1
ATOM 1749 C CA . THR A 1 216 ? 25.013 -2.737 -39.528 1.00 74.56 216 THR A CA 1
ATOM 1750 C C . THR A 1 216 ? 26.523 -2.894 -39.742 1.00 74.56 216 THR A C 1
ATOM 1752 O O . THR A 1 216 ? 27.132 -3.775 -39.148 1.00 74.56 216 THR A O 1
ATOM 1755 N N . LYS A 1 217 ? 27.146 -2.019 -40.546 1.00 73.88 217 LYS A N 1
ATOM 1756 C CA . LYS A 1 217 ? 28.587 -2.036 -40.854 1.00 73.88 217 LYS A CA 1
ATOM 1757 C C . LYS A 1 217 ? 29.479 -1.316 -39.832 1.00 73.88 217 LYS A C 1
ATOM 1759 O O . LYS A 1 217 ? 30.664 -1.614 -39.768 1.00 73.88 217 LYS A O 1
ATOM 1764 N N . THR A 1 218 ? 28.944 -0.359 -39.075 1.00 70.88 218 THR A N 1
ATOM 1765 C CA . THR A 1 218 ? 29.710 0.505 -38.147 1.00 70.88 218 THR A CA 1
ATOM 1766 C C . THR A 1 218 ? 29.349 0.272 -36.682 1.00 70.88 218 THR A C 1
ATOM 1768 O O . THR A 1 218 ? 29.919 0.895 -35.787 1.00 70.88 218 THR A O 1
ATOM 1771 N N . TYR A 1 219 ? 28.396 -0.622 -36.421 1.00 75.94 219 TYR A N 1
ATOM 1772 C CA . TYR A 1 219 ? 27.935 -0.931 -35.081 1.00 75.94 219 TYR A CA 1
ATOM 1773 C C . TYR A 1 219 ? 29.020 -1.614 -34.239 1.00 75.94 219 TYR A C 1
ATOM 1775 O O . TYR A 1 219 ? 29.572 -2.646 -34.614 1.00 75.94 219 TYR A O 1
ATOM 1783 N N . ASN A 1 220 ? 29.259 -1.059 -33.050 1.00 77.88 220 ASN A N 1
ATOM 1784 C CA . ASN A 1 220 ? 30.076 -1.669 -32.012 1.00 77.88 220 ASN A CA 1
ATOM 1785 C C . ASN A 1 220 ? 29.259 -1.779 -30.719 1.00 77.88 220 ASN A C 1
ATOM 1787 O O . ASN A 1 220 ? 28.812 -0.774 -30.163 1.00 77.88 220 ASN A O 1
ATOM 1791 N N . GLN A 1 221 ? 29.115 -3.002 -30.207 1.00 77.81 221 GLN A N 1
ATOM 1792 C CA . GLN A 1 221 ? 28.403 -3.291 -28.961 1.00 77.81 221 GLN A CA 1
ATOM 1793 C C . GLN A 1 221 ? 29.000 -2.554 -27.747 1.00 77.81 221 GLN A C 1
ATOM 1795 O O . GLN A 1 221 ? 28.277 -2.244 -26.801 1.00 77.81 221 GLN A O 1
ATOM 1800 N N . ALA A 1 222 ? 30.293 -2.212 -27.776 1.00 80.94 222 ALA A N 1
ATOM 1801 C CA . ALA A 1 222 ? 30.938 -1.420 -26.727 1.00 80.94 222 ALA A CA 1
ATOM 1802 C C . ALA A 1 222 ? 30.280 -0.043 -26.536 1.00 80.94 222 ALA A C 1
ATOM 1804 O O . ALA A 1 222 ? 30.219 0.452 -25.414 1.00 80.94 222 ALA A O 1
ATOM 1805 N N . HIS A 1 223 ? 29.731 0.554 -27.598 1.00 81.00 223 HIS A N 1
ATOM 1806 C CA . HIS A 1 223 ? 29.076 1.859 -27.515 1.00 81.00 223 HIS A CA 1
ATOM 1807 C C . HIS A 1 223 ? 27.778 1.803 -26.693 1.00 81.00 223 HIS A C 1
ATOM 1809 O O . HIS A 1 223 ? 27.523 2.681 -25.874 1.00 81.00 223 HIS A O 1
ATOM 1815 N N . ILE A 1 224 ? 27.008 0.716 -26.808 1.00 81.19 224 ILE A N 1
ATOM 1816 C CA . ILE A 1 224 ? 25.834 0.480 -25.951 1.00 81.19 224 ILE A CA 1
ATOM 1817 C C . ILE A 1 224 ? 26.248 0.295 -24.494 1.00 81.19 224 ILE A C 1
ATOM 1819 O O . ILE A 1 224 ? 25.599 0.829 -23.599 1.00 81.19 224 ILE A O 1
ATOM 1823 N N . TRP A 1 225 ? 27.343 -0.424 -24.245 1.00 81.25 225 TRP A N 1
ATOM 1824 C CA . TRP A 1 225 ? 27.865 -0.602 -22.892 1.00 81.25 225 TRP A CA 1
ATOM 1825 C C . TRP A 1 225 ? 28.313 0.709 -22.247 1.00 81.25 225 TRP A C 1
ATOM 1827 O O . TRP A 1 225 ? 28.106 0.885 -21.049 1.00 81.25 225 TRP A O 1
ATOM 1837 N N . ILE A 1 226 ? 28.872 1.632 -23.031 1.00 84.12 226 ILE A N 1
ATOM 1838 C CA . ILE A 1 226 ? 29.238 2.974 -22.563 1.00 84.12 226 ILE A CA 1
ATOM 1839 C C . ILE A 1 226 ? 27.983 3.757 -22.159 1.00 84.12 226 ILE A C 1
ATOM 1841 O O . ILE A 1 226 ? 27.947 4.302 -21.058 1.00 84.12 226 ILE A O 1
ATOM 1845 N N . ILE A 1 227 ? 26.935 3.741 -22.989 1.00 82.69 227 ILE A N 1
ATOM 1846 C CA . ILE A 1 227 ? 25.667 4.434 -22.693 1.00 82.69 227 ILE A CA 1
ATOM 1847 C C . ILE A 1 227 ? 24.938 3.792 -21.496 1.00 82.69 227 ILE A C 1
ATOM 1849 O O . ILE A 1 227 ? 24.338 4.484 -20.681 1.00 82.69 227 ILE A O 1
ATOM 1853 N N . LEU A 1 228 ? 25.012 2.466 -21.334 1.00 82.56 228 LEU A N 1
ATOM 1854 C CA . LEU A 1 228 ? 24.386 1.739 -20.220 1.00 82.56 228 LEU A CA 1
ATOM 1855 C C . LEU A 1 228 ? 25.203 1.751 -18.925 1.00 82.56 228 LEU A C 1
ATOM 1857 O O . LEU A 1 228 ? 24.672 1.394 -17.874 1.00 82.56 228 LEU A O 1
ATOM 1861 N N . MET A 1 229 ? 26.481 2.129 -18.959 1.00 83.25 229 MET A N 1
ATOM 1862 C CA . MET A 1 229 ? 27.355 2.090 -17.782 1.00 83.25 229 MET A CA 1
ATOM 1863 C C . MET A 1 229 ? 26.777 2.856 -16.574 1.00 83.25 229 MET A C 1
ATOM 1865 O O . MET A 1 229 ? 26.792 2.311 -15.465 1.00 83.25 229 MET A O 1
ATOM 1869 N N . PRO A 1 230 ? 26.182 4.053 -16.749 1.00 83.88 230 PRO A N 1
ATOM 1870 C CA . PRO A 1 230 ? 25.485 4.758 -15.676 1.00 83.88 230 PRO A CA 1
ATOM 1871 C C . PRO A 1 230 ? 24.302 3.979 -15.077 1.00 83.88 230 PRO A C 1
ATOM 1873 O O . PRO A 1 230 ? 24.042 4.117 -13.883 1.00 83.88 230 PRO A O 1
ATOM 1876 N N . ALA A 1 231 ? 23.633 3.102 -15.838 1.00 7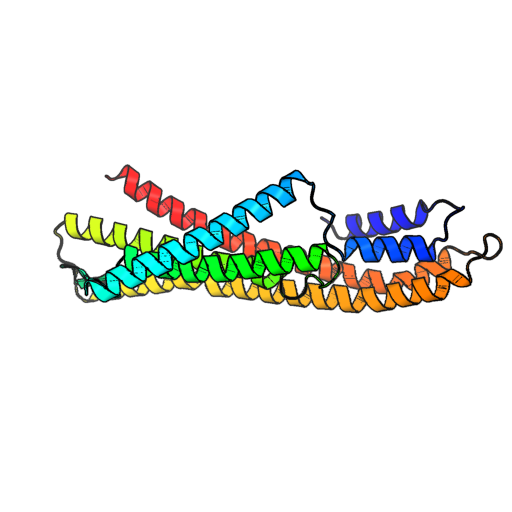8.69 231 ALA A N 1
ATOM 1877 C CA . ALA A 1 231 ? 22.513 2.291 -15.345 1.00 78.69 231 ALA A CA 1
ATOM 1878 C C . ALA A 1 231 ? 22.944 1.288 -14.263 1.00 78.69 231 ALA A C 1
ATOM 1880 O O . ALA A 1 231 ? 22.138 0.905 -13.418 1.00 78.69 231 ALA A O 1
ATOM 1881 N N . LEU A 1 232 ? 24.225 0.898 -14.214 1.00 78.31 232 LEU A N 1
ATOM 1882 C CA . LEU A 1 232 ? 24.744 0.050 -13.135 1.00 78.31 232 LEU A CA 1
ATOM 1883 C C . LEU A 1 232 ? 24.655 0.733 -11.763 1.00 78.31 232 LEU A C 1
ATOM 1885 O O . LEU A 1 232 ? 24.540 0.045 -10.750 1.00 78.31 232 LEU A O 1
ATOM 1889 N N . ARG A 1 233 ? 24.639 2.073 -11.720 1.00 81.94 233 ARG A N 1
ATOM 1890 C CA . ARG A 1 233 ? 24.454 2.839 -10.477 1.00 81.94 233 ARG A CA 1
ATOM 1891 C C . ARG A 1 233 ? 23.042 2.701 -9.906 1.00 81.94 233 ARG A C 1
ATOM 1893 O O . ARG A 1 233 ? 22.849 2.948 -8.726 1.00 81.94 233 ARG A O 1
ATOM 1900 N N . VAL A 1 234 ? 22.076 2.256 -10.711 1.00 84.75 234 VAL A N 1
ATOM 1901 C CA . VAL A 1 234 ? 20.667 2.076 -10.324 1.00 84.75 234 VAL A CA 1
ATOM 1902 C C . VAL A 1 234 ? 20.435 0.762 -9.571 1.00 84.75 234 VAL A C 1
ATOM 1904 O O . VAL A 1 234 ? 19.519 0.657 -8.760 1.00 84.75 234 VAL A O 1
ATOM 1907 N N . VAL A 1 235 ? 21.284 -0.244 -9.794 1.00 83.75 235 VAL A N 1
ATOM 1908 C CA . VAL A 1 235 ? 21.180 -1.568 -9.162 1.00 83.75 235 VAL A CA 1
ATOM 1909 C C . VAL A 1 235 ? 21.061 -1.507 -7.626 1.00 83.75 235 VAL A C 1
ATOM 1911 O O . VAL A 1 235 ? 20.137 -2.136 -7.101 1.00 83.75 235 VAL A O 1
ATOM 1914 N N . PRO A 1 236 ? 21.911 -0.768 -6.879 1.00 86.94 236 PRO A N 1
ATOM 1915 C CA . PRO A 1 236 ? 21.749 -0.648 -5.427 1.00 86.94 236 PRO A CA 1
ATOM 1916 C C . PRO A 1 236 ? 20.414 0.003 -5.026 1.00 86.94 236 PRO A C 1
ATOM 1918 O O . PRO A 1 236 ? 19.792 -0.441 -4.063 1.00 86.94 236 PRO A O 1
ATOM 1921 N N . HIS A 1 237 ? 19.917 0.981 -5.788 1.00 89.62 237 HIS A N 1
ATOM 1922 C CA . HIS A 1 237 ? 18.625 1.626 -5.521 1.00 89.62 237 HIS A CA 1
ATOM 1923 C C . HIS A 1 237 ? 17.443 0.668 -5.710 1.00 89.62 237 HIS A C 1
ATOM 1925 O O . HIS A 1 237 ? 16.504 0.674 -4.918 1.00 89.62 237 HIS A O 1
ATOM 1931 N N . ILE A 1 238 ? 17.505 -0.230 -6.699 1.00 87.06 238 ILE A N 1
ATOM 1932 C CA . ILE A 1 238 ? 16.486 -1.279 -6.885 1.00 87.06 238 ILE A CA 1
ATOM 1933 C C . ILE A 1 238 ? 16.453 -2.228 -5.679 1.00 87.06 238 ILE A C 1
ATOM 1935 O O . ILE A 1 238 ? 15.380 -2.649 -5.241 1.00 87.06 238 ILE A O 1
ATOM 1939 N N . GLN A 1 239 ? 17.615 -2.558 -5.111 1.00 87.50 239 GLN A N 1
ATOM 1940 C CA . GLN A 1 239 ? 17.684 -3.390 -3.909 1.00 87.50 239 GLN A CA 1
ATOM 1941 C C . GLN A 1 239 ? 17.125 -2.679 -2.683 1.00 87.50 239 GLN A C 1
ATOM 1943 O O . GLN A 1 239 ? 16.368 -3.293 -1.932 1.00 87.50 239 GLN A O 1
ATOM 1948 N N . LEU A 1 240 ? 17.457 -1.399 -2.502 1.00 91.81 240 LEU A N 1
ATOM 1949 C CA . LEU A 1 240 ? 16.898 -0.576 -1.433 1.00 91.81 240 LEU A CA 1
ATOM 1950 C C . LEU A 1 240 ? 15.376 -0.467 -1.564 1.00 91.81 240 LEU A C 1
ATOM 1952 O O . LEU A 1 240 ? 14.671 -0.706 -0.589 1.00 91.81 240 LEU A O 1
ATOM 1956 N N . ALA A 1 241 ? 14.854 -0.237 -2.771 1.00 91.25 241 ALA A N 1
ATOM 1957 C CA . ALA A 1 241 ? 13.417 -0.258 -3.037 1.00 91.25 241 ALA A CA 1
ATOM 1958 C C . ALA A 1 241 ? 12.784 -1.603 -2.630 1.00 91.25 241 ALA A C 1
ATOM 1960 O O . ALA A 1 241 ? 11.814 -1.634 -1.874 1.00 91.25 241 ALA A O 1
ATOM 1961 N N . CYS A 1 242 ? 13.366 -2.735 -3.042 1.00 90.62 242 CYS A N 1
ATOM 1962 C CA . CYS A 1 242 ? 12.883 -4.060 -2.634 1.00 90.62 242 CYS A CA 1
ATOM 1963 C C . CYS A 1 242 ? 12.934 -4.264 -1.111 1.00 90.62 242 CYS A C 1
ATOM 1965 O O . CYS A 1 242 ? 12.030 -4.869 -0.534 1.00 90.62 242 CYS A O 1
ATOM 1967 N N . HIS A 1 243 ? 13.991 -3.776 -0.461 1.00 93.19 243 HIS A N 1
ATOM 1968 C CA . HIS A 1 243 ? 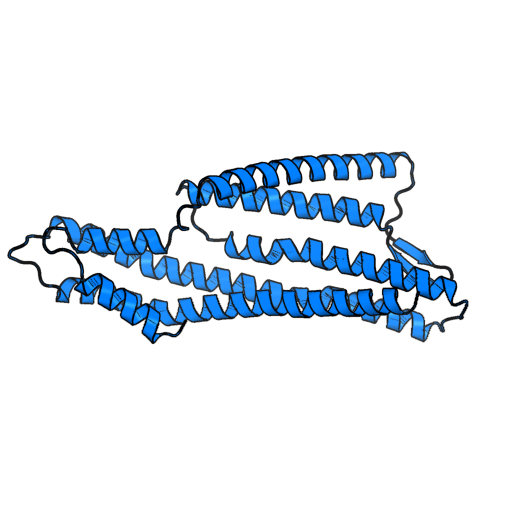14.174 -3.867 0.982 1.00 93.19 243 HIS A CA 1
ATOM 1969 C C . HIS A 1 243 ? 13.111 -3.059 1.735 1.00 93.19 243 HIS A C 1
ATOM 1971 O O . HIS A 1 243 ? 12.456 -3.601 2.623 1.00 93.19 243 HIS A O 1
ATOM 1977 N N . TYR A 1 244 ? 12.862 -1.811 1.336 1.00 94.56 244 TYR A N 1
ATOM 1978 C CA . TYR A 1 244 ? 11.818 -0.980 1.936 1.00 94.56 244 TYR A CA 1
ATOM 1979 C C . TYR A 1 244 ? 10.415 -1.546 1.700 1.00 94.56 244 TYR A C 1
ATOM 1981 O O . TYR A 1 244 ? 9.618 -1.602 2.634 1.00 94.56 244 TYR A O 1
ATOM 1989 N N . ALA A 1 245 ? 10.125 -2.055 0.498 1.00 92.69 245 ALA A N 1
ATOM 1990 C CA . ALA A 1 245 ? 8.861 -2.741 0.229 1.00 92.69 245 ALA A CA 1
ATOM 1991 C C . ALA A 1 245 ? 8.662 -3.953 1.157 1.00 92.69 245 ALA A C 1
ATOM 1993 O O . ALA A 1 245 ? 7.573 -4.153 1.697 1.00 92.69 245 ALA A O 1
ATOM 1994 N N . ARG A 1 246 ? 9.724 -4.735 1.391 1.00 93.69 246 ARG A N 1
ATOM 1995 C CA . ARG A 1 246 ? 9.695 -5.875 2.312 1.00 93.69 246 ARG A CA 1
ATOM 1996 C C . ARG A 1 246 ? 9.454 -5.440 3.755 1.00 93.69 246 ARG A C 1
ATOM 1998 O O . ARG A 1 246 ? 8.573 -6.013 4.378 1.00 93.69 246 ARG A O 1
ATOM 2005 N N . ILE A 1 247 ? 10.150 -4.417 4.255 1.00 93.56 247 ILE A N 1
ATOM 2006 C CA . ILE A 1 247 ? 9.926 -3.887 5.613 1.00 93.56 247 ILE A CA 1
ATOM 2007 C C . ILE A 1 247 ? 8.464 -3.467 5.796 1.00 93.56 247 ILE A C 1
ATOM 2009 O O . ILE A 1 247 ? 7.845 -3.809 6.804 1.00 93.56 247 ILE A O 1
ATOM 2013 N N . GLY A 1 248 ? 7.894 -2.754 4.819 1.00 92.94 248 GLY A N 1
ATOM 2014 C CA . GLY A 1 248 ? 6.492 -2.338 4.867 1.00 92.94 248 GLY A CA 1
ATOM 2015 C C . GLY A 1 248 ? 5.534 -3.531 4.930 1.00 92.94 248 GLY A C 1
ATOM 2016 O O . GLY A 1 248 ? 4.628 -3.552 5.762 1.00 92.94 248 GLY A O 1
ATOM 2017 N N . LEU A 1 249 ? 5.752 -4.549 4.092 1.00 92.69 249 LEU A N 1
ATOM 2018 C CA . LEU A 1 249 ? 4.944 -5.776 4.076 1.00 92.69 249 LEU A CA 1
ATOM 2019 C C . LEU A 1 249 ? 5.107 -6.615 5.350 1.00 92.69 249 LEU A C 1
ATOM 2021 O O . LEU A 1 249 ? 4.113 -7.071 5.906 1.00 92.69 249 LEU A O 1
ATOM 2025 N N . GLU A 1 250 ? 6.332 -6.804 5.835 1.00 93.12 250 GLU A N 1
ATOM 2026 C CA . GLU A 1 250 ? 6.616 -7.528 7.078 1.00 93.12 250 GLU A CA 1
ATOM 2027 C C . GLU A 1 250 ? 5.971 -6.830 8.277 1.00 93.12 250 GLU A C 1
ATOM 2029 O O . GLU A 1 250 ? 5.352 -7.497 9.103 1.00 93.12 250 GLU A O 1
ATOM 2034 N N . SER A 1 251 ? 6.014 -5.495 8.328 1.00 92.31 251 SER A N 1
ATOM 2035 C CA . SER A 1 251 ? 5.333 -4.713 9.369 1.00 92.31 251 SER A CA 1
ATOM 2036 C C . SER A 1 251 ? 3.821 -4.964 9.360 1.00 92.31 251 SER A C 1
ATOM 2038 O O . SER A 1 251 ? 3.232 -5.210 10.413 1.00 92.31 251 SER A O 1
ATOM 2040 N N . TYR A 1 252 ? 3.194 -4.982 8.176 1.00 91.56 252 TYR A N 1
ATOM 2041 C CA . TYR A 1 252 ? 1.782 -5.353 8.042 1.00 91.56 252 TYR A CA 1
ATOM 2042 C C . TYR A 1 252 ? 1.505 -6.784 8.510 1.00 91.56 252 TYR A C 1
ATOM 2044 O O . TYR A 1 252 ? 0.528 -7.008 9.221 1.00 91.56 252 TYR A O 1
ATOM 2052 N N . LEU A 1 253 ? 2.345 -7.750 8.129 1.00 91.62 253 LEU A N 1
ATOM 2053 C CA . LEU A 1 253 ? 2.167 -9.161 8.483 1.00 91.62 253 LEU A CA 1
ATOM 2054 C C . LEU A 1 253 ? 2.311 -9.406 9.984 1.00 91.62 253 LEU A C 1
ATOM 2056 O O . LEU A 1 253 ? 1.465 -10.082 10.565 1.00 91.62 253 LEU A O 1
ATOM 2060 N N . VAL A 1 254 ? 3.337 -8.836 10.620 1.00 91.31 254 VAL A N 1
ATOM 2061 C CA . VAL A 1 254 ? 3.534 -8.914 12.076 1.00 91.31 254 VAL A CA 1
ATOM 2062 C C . VAL A 1 254 ? 2.301 -8.376 12.785 1.00 91.31 254 VAL A C 1
ATOM 2064 O O . VAL A 1 254 ? 1.747 -9.021 13.673 1.00 91.31 254 VAL A O 1
ATOM 2067 N N . PHE A 1 255 ? 1.812 -7.228 12.343 1.00 87.88 255 PHE A N 1
ATOM 2068 C CA . PHE A 1 255 ? 0.671 -6.603 12.973 1.00 87.88 255 PHE A CA 1
ATOM 2069 C C . PHE A 1 255 ? -0.638 -7.371 12.755 1.00 87.88 255 PHE A C 1
ATOM 2071 O O . PHE A 1 255 ? -1.393 -7.584 13.702 1.00 87.88 255 PHE A O 1
ATOM 2078 N N . LEU A 1 256 ? -0.885 -7.857 11.537 1.00 89.06 256 LEU A N 1
ATOM 2079 C CA . LEU A 1 256 ? -2.032 -8.714 11.238 1.00 89.06 256 LEU A CA 1
ATOM 2080 C C . LEU A 1 256 ? -1.973 -10.012 12.055 1.00 89.06 256 LEU A C 1
ATOM 2082 O O . LEU A 1 256 ? -2.990 -10.454 12.576 1.00 89.06 256 LEU A O 1
ATOM 2086 N N . SER A 1 257 ? -0.785 -10.599 12.218 1.00 88.75 257 SER A N 1
ATOM 2087 C CA . SER A 1 257 ? -0.600 -11.804 13.031 1.00 88.75 257 SER A CA 1
ATOM 2088 C C . SER A 1 257 ? -0.930 -11.559 14.505 1.00 88.75 257 SER A C 1
ATOM 2090 O O . SER A 1 257 ? -1.553 -12.412 15.133 1.00 88.75 257 SER A O 1
ATOM 2092 N N . LEU A 1 258 ? -0.606 -10.372 15.028 1.00 85.94 258 LEU A N 1
ATOM 2093 C CA . LEU A 1 258 ? -0.937 -9.971 16.394 1.00 85.94 258 LEU A CA 1
ATOM 2094 C C . LEU A 1 258 ? -2.444 -9.727 16.564 1.00 85.94 258 LEU A C 1
ATOM 2096 O O . LEU A 1 258 ? -3.039 -10.170 17.540 1.00 85.94 258 LEU A O 1
ATOM 2100 N N . VAL A 1 259 ? -3.093 -9.099 15.580 1.00 85.44 259 VAL A N 1
ATOM 2101 C CA . VAL A 1 259 ? -4.561 -8.961 15.539 1.00 85.44 259 VAL A CA 1
ATOM 2102 C C . VAL A 1 259 ? -5.241 -10.333 15.520 1.00 85.44 259 VAL A C 1
ATOM 2104 O O . VAL A 1 259 ? -6.219 -10.565 16.234 1.00 85.44 259 VAL A O 1
ATOM 2107 N N . CYS A 1 260 ? -4.735 -11.258 14.706 1.00 86.19 260 CYS A N 1
ATOM 2108 C CA . CYS A 1 260 ? -5.275 -12.608 14.594 1.00 86.19 260 CYS A CA 1
ATOM 2109 C C . CYS A 1 260 ? -5.059 -13.430 15.868 1.00 86.19 260 CYS A C 1
ATOM 2111 O O . CYS A 1 260 ? -5.973 -14.143 16.270 1.00 86.19 260 CYS A O 1
ATOM 2113 N N . SER A 1 261 ? -3.896 -13.329 16.520 1.00 83.81 261 SER A N 1
ATOM 2114 C CA . SER A 1 261 ? -3.620 -14.082 17.749 1.00 83.81 261 SER A CA 1
ATOM 2115 C C . SER A 1 261 ? -4.532 -13.644 18.892 1.00 83.81 261 SER A C 1
ATOM 2117 O O . SER A 1 261 ? -5.129 -14.497 19.546 1.00 83.81 261 SER A O 1
ATOM 2119 N N . VAL A 1 262 ? -4.734 -12.333 19.064 1.00 80.06 262 VAL A N 1
ATOM 2120 C CA . VAL A 1 262 ? -5.655 -11.784 20.071 1.00 80.06 262 VAL A CA 1
ATOM 2121 C C . VAL A 1 262 ? -7.099 -12.223 19.792 1.00 80.06 262 VAL A C 1
ATOM 2123 O O . VAL A 1 262 ? -7.789 -12.685 20.704 1.00 80.06 262 VAL A O 1
ATOM 2126 N N . ASN A 1 263 ? -7.550 -12.171 18.532 1.00 78.00 263 ASN A N 1
ATOM 2127 C CA . ASN A 1 263 ? -8.879 -12.673 18.155 1.00 78.00 263 ASN A CA 1
ATOM 2128 C C . ASN A 1 263 ? -9.032 -14.178 18.428 1.00 78.00 263 ASN A C 1
ATOM 2130 O O . ASN A 1 263 ? -10.037 -14.597 18.997 1.00 78.00 263 ASN A O 1
ATOM 2134 N N . LEU A 1 264 ? -8.045 -14.999 18.060 1.00 75.94 264 LEU A N 1
ATOM 2135 C CA . LEU A 1 264 ? -8.113 -16.448 18.255 1.00 75.94 264 LEU A CA 1
ATOM 2136 C C . LEU A 1 264 ? -8.195 -16.805 19.741 1.00 75.94 264 LEU A C 1
ATOM 2138 O O . LEU A 1 264 ? -9.000 -17.650 20.120 1.00 75.94 264 LEU A O 1
ATOM 2142 N N . THR A 1 265 ? -7.413 -16.125 20.586 1.00 67.81 265 THR A N 1
ATOM 2143 C CA . THR A 1 265 ? -7.519 -16.303 22.037 1.00 67.81 265 THR A CA 1
ATOM 2144 C C . THR A 1 265 ? -8.908 -15.939 22.541 1.00 67.81 265 THR A C 1
ATOM 2146 O O . THR A 1 265 ? -9.467 -16.694 23.321 1.00 67.81 265 THR A O 1
ATOM 2149 N N . SER A 1 266 ? -9.518 -14.856 22.049 1.00 64.81 266 SER A N 1
ATOM 2150 C CA . SER A 1 266 ? -10.868 -14.487 22.487 1.00 64.81 266 SER A CA 1
ATOM 2151 C C . SER A 1 266 ? -11.929 -15.524 22.105 1.00 64.81 266 SER A C 1
ATOM 2153 O O . SER A 1 266 ? -12.808 -15.793 22.907 1.00 64.81 266 SER A O 1
ATOM 2155 N N . ILE A 1 267 ? -11.800 -16.168 20.940 1.00 68.69 267 ILE A N 1
ATOM 2156 C CA . ILE A 1 267 ? -12.735 -17.209 20.478 1.00 68.69 267 ILE A CA 1
ATOM 2157 C C . ILE A 1 267 ? -12.574 -18.518 21.264 1.00 68.69 267 ILE A C 1
ATOM 2159 O O . ILE A 1 267 ? -13.549 -19.226 21.466 1.00 68.69 267 ILE A O 1
ATOM 2163 N N . LEU A 1 268 ? -11.354 -18.874 21.676 1.00 61.91 268 LEU A N 1
ATOM 2164 C CA . LEU A 1 268 ? -11.096 -20.123 22.408 1.00 61.91 268 LEU A CA 1
ATOM 2165 C C . LEU A 1 268 ? -11.511 -20.068 23.888 1.00 61.91 268 LEU A C 1
ATOM 2167 O O . LEU A 1 268 ? -11.582 -21.118 24.524 1.00 61.91 268 LEU A O 1
ATOM 2171 N N . PHE A 1 269 ? -11.727 -18.870 24.438 1.00 57.16 269 PHE A N 1
ATOM 2172 C CA . PHE A 1 269 ? -12.116 -18.657 25.837 1.00 57.16 269 PHE A CA 1
ATOM 2173 C C . PHE A 1 269 ? -13.585 -18.214 26.017 1.00 57.16 269 PHE A C 1
ATOM 2175 O O . PHE A 1 269 ? -13.994 -18.022 27.163 1.00 57.16 269 PHE A O 1
ATOM 2182 N N . ASP A 1 270 ? -14.348 -18.078 24.925 1.00 51.50 270 ASP A N 1
ATOM 2183 C CA . ASP A 1 270 ? -15.817 -17.925 24.898 1.00 51.50 270 ASP A CA 1
ATOM 2184 C C . ASP A 1 270 ? -16.505 -19.299 24.752 1.00 51.50 270 ASP A C 1
ATOM 2186 O O . ASP A 1 270 ? -17.572 -19.498 25.383 1.00 51.50 270 ASP A O 1
#

Secondary structure (DSSP, 8-state):
--HHHHHHHHHHHHHT--TTS-HHHHHHHHHHHHHSPPPPPHHHHHHHHHHHHHHHHHHHHHHHHHHHHHHTT---SEEE-TTS-EEE-HHHHHHHHHHHHHHHHHHHHHHHHHHHTTSS-STTHHHHHHHTHHHHHHHHHHHHHHHHHHHHHHT-PPPPHHHHHHHHHHHHHHHHTTHHHHHHHHHHHHHHHHHHHHHHHHHHHHHHHHGGG--TTT--HHHHHHHHGGGGGGHHHHHHHHHHHHHHHHHHHHHHHHHHHHHHHHHH--

Radius of gyration: 26.07 Å; chains: 1; bounding box: 62×33×80 Å

Sequence (270 aa):
MSTNDLRERVISFVKNIPSEANPYLVTAKFLSDQLQSPPLPTWSRWVARLTLLGFIIMFFQACYLLYVRINTKHFRFFTWNSLGLLQLDVSGVGAMSYIAYSTVAIIDLAFKETIRRGQHDQTGELFLNGVKYIIILEWLWVFLWVRACQLAALTKGTLTRASRCIINISLVLMSLWPIPPIFWAYVKLNSEYIHIKDTIKPIMAELSLAAPSYTTKTYNQAHIWIILMPALRVVPHIQLACHYARIGLESYLVFLSLVCSVNLTSILFD